Protein AF-A0A0C2GEE9-F1 (afdb_monomer_lite)

InterPro domains:
  IPR002433 Ornithine decarboxylase [PTHR11482] (1-112)
  IPR009006 Alanine racemase/group IV decarboxylase, C-terminal [G3DSA:2.40.37.10] (1-141)
  IPR009006 Alanine racemase/group IV decarboxylase, C-terminal [SSF50621] (2-134)
  IPR022643 Orn/DAP/Arg decarboxylase 2, C-terminal [PF00278] (5-106)

pLDDT: mean 79.86, std 21.54, range [33.41, 98.38]

Structure (mmCIF, N/CA/C/O backbone):
data_AF-A0A0C2GEE9-F1
#
_entry.id   AF-A0A0C2GEE9-F1
#
loop_
_atom_site.group_PDB
_atom_site.id
_atom_site.type_symbol
_atom_site.label_atom_id
_atom_site.label_alt_id
_atom_site.label_comp_id
_atom_site.label_asym_id
_atom_site.label_entity_id
_atom_site.label_seq_id
_atom_site.pdbx_PDB_ins_code
_atom_site.Cartn_x
_atom_site.Cartn_y
_atom_site.Cartn_z
_atom_site.occupancy
_atom_site.B_iso_or_equiv
_atom_site.auth_seq_id
_atom_site.auth_comp_id
_atom_site.auth_asym_id
_atom_site.auth_atom_id
_atom_site.pdbx_PDB_model_num
ATOM 1 N N . TYR A 1 1 ? 13.217 11.714 -8.914 1.00 66.88 1 TYR A N 1
ATOM 2 C CA . TYR A 1 1 ? 12.474 12.029 -10.154 1.00 66.88 1 TYR A CA 1
ATOM 3 C C . TYR A 1 1 ? 12.380 10.823 -11.086 1.00 66.88 1 TYR A C 1
ATOM 5 O O . TYR A 1 1 ? 11.280 10.341 -11.282 1.00 66.88 1 TYR A O 1
ATOM 13 N N . PHE A 1 2 ? 13.486 10.288 -11.621 1.00 81.00 2 PHE A N 1
ATOM 14 C CA . PHE A 1 2 ? 13.427 9.264 -12.682 1.00 81.00 2 PHE A CA 1
ATOM 15 C C . PHE A 1 2 ? 12.853 7.895 -12.284 1.00 81.00 2 PHE A C 1
ATOM 17 O O . PHE A 1 2 ? 12.183 7.276 -13.101 1.00 81.00 2 PHE A O 1
ATOM 24 N N . ALA A 1 3 ? 13.124 7.417 -11.067 1.00 84.81 3 ALA A N 1
ATOM 25 C CA . ALA A 1 3 ? 12.779 6.048 -10.681 1.00 84.81 3 ALA A CA 1
ATOM 26 C C . ALA A 1 3 ? 11.420 5.912 -9.981 1.00 84.81 3 ALA A C 1
ATOM 28 O O . ALA A 1 3 ? 10.818 4.853 -10.078 1.00 84.81 3 ALA A O 1
ATOM 29 N N . ALA A 1 4 ? 10.917 6.965 -9.322 1.00 87.88 4 ALA A N 1
ATOM 30 C CA . ALA A 1 4 ? 9.734 6.881 -8.456 1.00 87.88 4 ALA A CA 1
ATOM 31 C C . ALA A 1 4 ? 8.531 6.244 -9.176 1.00 87.88 4 ALA A C 1
ATOM 33 O O . ALA A 1 4 ? 8.095 5.165 -8.794 1.00 87.88 4 ALA A O 1
ATOM 34 N N . ALA A 1 5 ? 8.094 6.837 -10.289 1.00 91.75 5 ALA A N 1
ATOM 35 C CA . ALA A 1 5 ? 6.941 6.368 -11.062 1.00 91.75 5 ALA A CA 1
ATOM 36 C C . ALA A 1 5 ? 7.179 5.070 -11.859 1.00 91.75 5 ALA A C 1
ATOM 38 O O . ALA A 1 5 ? 6.251 4.555 -12.482 1.00 91.75 5 ALA A O 1
ATOM 39 N N . ALA A 1 6 ? 8.415 4.560 -11.912 1.00 92.25 6 ALA A N 1
ATOM 40 C CA . ALA A 1 6 ? 8.736 3.355 -12.676 1.00 92.25 6 ALA A CA 1
ATOM 41 C C . ALA A 1 6 ? 8.347 2.066 -11.939 1.00 92.25 6 ALA A C 1
ATOM 43 O O . ALA A 1 6 ? 8.220 1.025 -12.581 1.00 92.25 6 ALA A O 1
ATOM 44 N N . PHE A 1 7 ? 8.145 2.140 -10.620 1.00 93.25 7 PHE A N 1
ATOM 45 C CA . PHE A 1 7 ? 7.829 0.991 -9.783 1.00 93.25 7 PHE A CA 1
ATOM 46 C C . PHE A 1 7 ? 6.488 1.172 -9.079 1.00 93.25 7 PHE A C 1
ATOM 48 O O . PHE A 1 7 ? 6.131 2.258 -8.617 1.00 93.25 7 PHE A O 1
ATOM 55 N N . VAL A 1 8 ? 5.765 0.062 -8.991 1.00 95.12 8 VAL A N 1
ATOM 56 C CA . VAL A 1 8 ? 4.572 -0.100 -8.167 1.00 95.12 8 VAL A CA 1
ATOM 57 C C . VAL A 1 8 ? 4.882 -1.236 -7.205 1.00 95.12 8 VAL A C 1
ATOM 59 O O . VAL A 1 8 ? 5.271 -2.315 -7.650 1.00 95.12 8 VAL A O 1
ATOM 62 N N . LEU A 1 9 ? 4.741 -0.984 -5.908 1.00 95.94 9 LEU A N 1
ATOM 63 C CA . LEU A 1 9 ? 4.862 -2.015 -4.884 1.00 95.94 9 LEU A CA 1
ATOM 64 C C . LEU A 1 9 ? 3.484 -2.643 -4.660 1.00 95.94 9 LEU A C 1
ATOM 66 O O . LEU A 1 9 ? 2.471 -1.943 -4.635 1.00 95.94 9 LEU A O 1
ATOM 70 N N . CYS A 1 10 ? 3.449 -3.961 -4.492 1.00 96.94 10 CYS A N 1
ATOM 71 C CA . CYS A 1 10 ? 2.238 -4.707 -4.177 1.00 96.94 10 CYS A CA 1
ATOM 72 C C . CYS A 1 10 ? 2.409 -5.354 -2.805 1.00 96.94 10 CYS A C 1
ATOM 74 O O . CYS A 1 10 ? 3.306 -6.179 -2.641 1.00 96.94 10 CYS A O 1
ATOM 76 N N . THR A 1 11 ? 1.539 -5.030 -1.852 1.00 97.38 11 THR A N 1
ATOM 77 C CA . THR A 1 11 ? 1.516 -5.696 -0.543 1.00 97.38 11 THR A CA 1
ATOM 78 C C . THR A 1 11 ? 0.216 -6.457 -0.347 1.00 97.38 11 THR A C 1
ATOM 80 O O . THR A 1 11 ? -0.811 -6.144 -0.954 1.00 97.38 11 THR A O 1
ATOM 83 N N . ASN A 1 12 ? 0.265 -7.491 0.484 1.00 98.00 12 ASN A N 1
ATOM 84 C CA . ASN A 1 12 ? -0.897 -8.281 0.854 1.00 98.00 12 ASN A CA 1
ATOM 85 C C . ASN A 1 12 ? -1.410 -7.848 2.228 1.00 98.00 12 ASN A C 1
ATOM 87 O O . ASN A 1 12 ? -0.615 -7.587 3.131 1.00 98.00 12 ASN A O 1
ATOM 91 N N . VAL A 1 13 ? -2.730 -7.801 2.394 1.00 98.38 13 VAL A N 1
ATOM 92 C CA . VAL A 1 13 ? -3.363 -7.630 3.704 1.00 98.38 13 VAL A CA 1
ATOM 93 C C . VAL A 1 13 ? -3.271 -8.954 4.460 1.00 98.38 13 VAL A C 1
ATOM 95 O O . VAL A 1 13 ? -3.956 -9.911 4.113 1.00 98.38 13 VAL A O 1
ATOM 98 N N . ILE A 1 14 ? -2.458 -9.010 5.511 1.00 98.25 14 ILE A N 1
ATOM 99 C CA 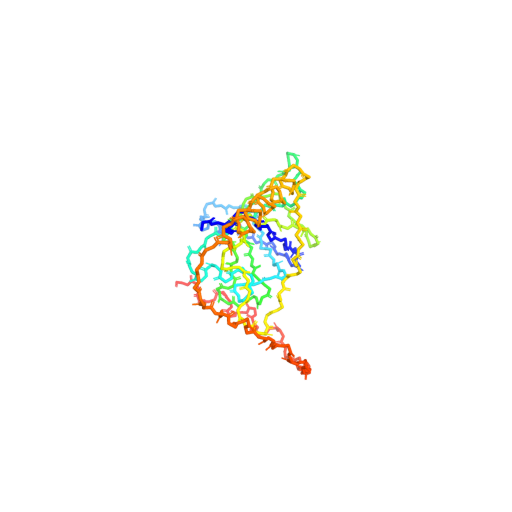. ILE A 1 14 ? -2.242 -10.222 6.324 1.00 98.25 14 ILE A CA 1
ATOM 100 C C . ILE A 1 14 ? -3.020 -10.211 7.641 1.00 98.25 14 ILE A C 1
ATOM 102 O O . ILE A 1 14 ? -3.241 -11.259 8.242 1.00 98.25 14 ILE A O 1
ATOM 106 N N . GLY A 1 15 ? -3.484 -9.037 8.064 1.00 98.00 15 GLY A N 1
ATOM 107 C CA . GLY A 1 15 ? -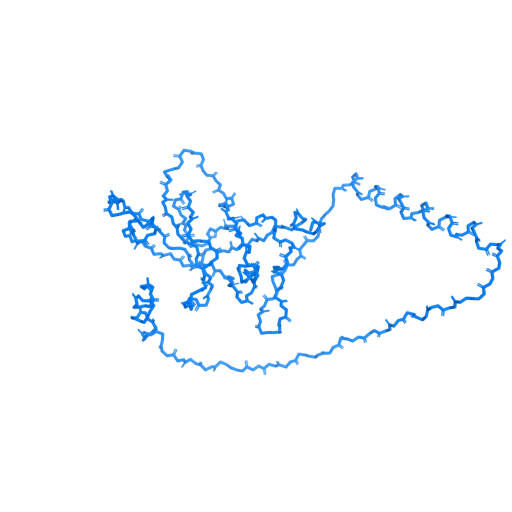4.259 -8.856 9.285 1.00 98.00 15 GLY A CA 1
ATOM 108 C C . GLY A 1 15 ? -5.315 -7.774 9.115 1.00 98.00 15 GLY A C 1
ATOM 109 O O . GLY A 1 15 ? -5.180 -6.865 8.293 1.00 98.00 15 GLY A O 1
ATOM 110 N N . LYS A 1 16 ? -6.396 -7.885 9.885 1.00 97.88 16 LYS A N 1
ATOM 111 C CA . LYS A 1 16 ? -7.505 -6.932 9.864 1.00 97.88 16 LYS A CA 1
ATOM 112 C C . LYS A 1 16 ? -8.170 -6.847 11.226 1.00 97.88 16 LYS A C 1
ATOM 114 O O . LYS A 1 16 ? -8.531 -7.872 11.798 1.00 97.88 16 LYS A O 1
ATOM 119 N N . GLN A 1 17 ? -8.451 -5.628 11.666 1.00 97.62 17 GLN A N 1
ATOM 120 C CA . GLN A 1 17 ? -9.216 -5.369 12.878 1.00 97.62 17 GLN A CA 1
ATOM 121 C C . GLN A 1 17 ? -10.217 -4.234 12.661 1.00 97.62 17 GLN A C 1
ATOM 123 O O . GLN A 1 17 ? -9.926 -3.256 11.978 1.00 97.62 17 GLN A O 1
ATOM 128 N N . ALA A 1 18 ? -11.415 -4.378 13.226 1.00 97.44 18 ALA A N 1
ATOM 129 C CA . ALA A 1 18 ? -12.424 -3.325 13.249 1.00 97.44 18 ALA A CA 1
ATOM 130 C C . ALA A 1 18 ? -12.311 -2.514 14.544 1.00 97.44 18 ALA A C 1
ATOM 132 O O . ALA A 1 18 ? -12.023 -3.075 15.602 1.00 97.44 18 ALA A O 1
ATOM 133 N N . LEU A 1 19 ? -12.571 -1.214 14.458 1.00 95.94 19 LEU A N 1
ATOM 134 C CA . LEU A 1 19 ? -12.609 -0.307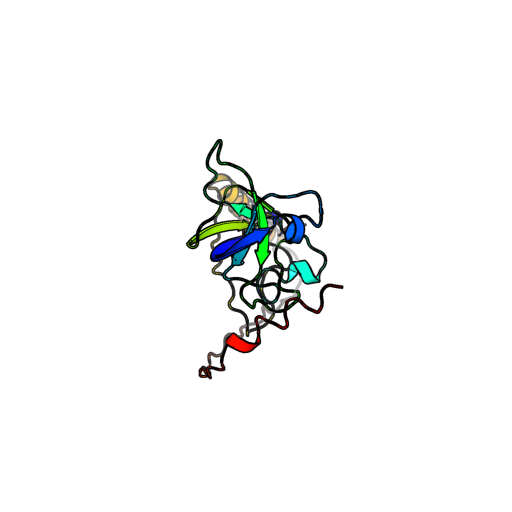 15.601 1.00 95.94 19 LEU A CA 1
ATOM 135 C C . LEU A 1 19 ? -13.533 0.883 15.317 1.00 95.94 19 LEU A C 1
ATOM 137 O O . LEU A 1 19 ? -14.050 1.030 14.208 1.00 95.94 19 LEU A O 1
ATOM 141 N N . GLU A 1 20 ? -13.734 1.748 16.305 1.00 96.25 20 GLU A N 1
ATOM 142 C CA . GLU A 1 20 ? -14.495 2.983 16.106 1.00 96.25 20 GLU A CA 1
ATOM 143 C C . GLU A 1 20 ? -13.731 3.948 15.192 1.00 96.25 20 GLU A C 1
ATOM 145 O O . GLU A 1 20 ? -12.543 4.210 15.398 1.00 96.25 20 GLU A O 1
ATOM 150 N N . ALA A 1 21 ? -14.409 4.486 14.178 1.00 95.62 21 ALA A N 1
ATOM 151 C CA . ALA A 1 21 ? -13.786 5.310 13.146 1.00 95.62 21 ALA A CA 1
ATOM 152 C C . ALA A 1 21 ? -13.079 6.547 13.721 1.00 95.62 21 ALA A C 1
ATOM 154 O O . ALA A 1 21 ? -11.992 6.881 13.244 1.00 95.62 21 ALA A O 1
ATOM 155 N N . ARG A 1 22 ? -13.607 7.134 14.809 1.00 95.62 22 ARG A N 1
ATOM 156 C CA . ARG A 1 22 ? -12.999 8.271 15.524 1.00 95.62 22 ARG A CA 1
ATOM 157 C C . ARG A 1 22 ? -11.520 8.097 15.878 1.00 95.62 22 ARG A C 1
ATOM 159 O O . ARG A 1 22 ? -10.778 9.074 15.868 1.00 95.62 22 ARG A O 1
ATOM 166 N N . TYR A 1 23 ? -11.057 6.874 16.163 1.00 93.94 23 TYR A N 1
ATOM 167 C CA . TYR A 1 23 ? -9.647 6.640 16.508 1.00 93.94 23 TYR A CA 1
ATOM 168 C C . TYR A 1 23 ? -8.720 6.710 15.285 1.00 93.94 23 TYR A C 1
ATOM 170 O O . TYR A 1 23 ? -7.538 7.010 15.432 1.00 93.94 23 TYR A O 1
ATOM 178 N N . ILE A 1 24 ? -9.244 6.454 14.081 1.00 95.25 24 ILE A N 1
ATOM 179 C CA . ILE A 1 24 ? -8.512 6.599 12.814 1.00 95.25 24 ILE A CA 1
ATOM 180 C C . ILE A 1 24 ? -8.630 8.033 12.296 1.00 95.25 24 ILE A C 1
ATOM 182 O O . IL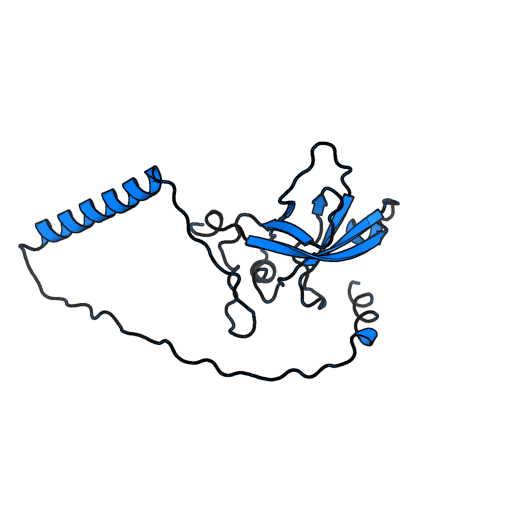E A 1 24 ? -7.625 8.652 11.948 1.00 95.25 24 ILE A O 1
ATOM 186 N N . THR A 1 25 ? -9.850 8.570 12.240 1.00 95.06 25 THR A N 1
ATOM 187 C CA . THR A 1 25 ? -10.123 9.895 11.663 1.00 95.06 25 THR A CA 1
ATOM 188 C C . THR A 1 25 ? -9.706 11.040 12.573 1.00 95.06 25 THR A C 1
ATOM 190 O O . THR A 1 25 ? -9.505 12.152 12.085 1.00 95.06 25 THR A O 1
ATOM 193 N N . LYS A 1 26 ? -9.515 10.764 13.871 1.00 94.06 26 LYS A N 1
ATOM 194 C CA . LYS A 1 26 ? -9.259 11.760 14.922 1.00 94.06 26 LYS A CA 1
ATOM 195 C C . LYS A 1 26 ? -10.385 12.796 15.012 1.00 94.06 26 LYS A C 1
ATOM 197 O O . LYS A 1 26 ? -10.137 13.959 15.323 1.00 94.06 26 LYS A O 1
ATOM 202 N N . ASP A 1 27 ? -11.607 12.358 14.722 1.00 94.62 27 ASP A N 1
ATOM 203 C CA . ASP A 1 27 ? -12.829 13.150 14.793 1.00 94.62 27 ASP A CA 1
ATOM 204 C C . ASP A 1 27 ? -13.814 12.477 15.758 1.00 94.62 27 ASP A C 1
ATOM 206 O O . ASP A 1 27 ? -14.360 11.413 15.466 1.00 94.62 27 ASP A O 1
ATOM 210 N N . ASP A 1 28 ? -14.047 13.099 16.918 1.00 94.00 28 ASP A N 1
ATOM 211 C CA . ASP A 1 28 ? -14.942 12.581 17.961 1.00 94.00 28 ASP A CA 1
ATOM 212 C C . ASP A 1 28 ? -16.405 12.450 17.502 1.00 94.00 28 ASP A C 1
ATOM 214 O O . ASP A 1 28 ? -17.189 11.751 18.154 1.00 94.00 28 ASP A O 1
ATOM 218 N N . PHE A 1 29 ? -16.775 13.111 16.398 1.00 93.44 29 PHE A N 1
ATOM 219 C CA . PHE A 1 29 ? -18.108 13.048 15.801 1.00 93.44 29 PHE A CA 1
ATOM 220 C C . PHE A 1 29 ? -18.286 11.882 14.818 1.00 93.44 29 PHE A C 1
ATOM 222 O O . PHE A 1 29 ? -19.403 11.671 14.344 1.00 93.44 29 PHE A O 1
ATOM 229 N N . ASP A 1 30 ? -17.229 11.121 14.519 1.00 92.44 30 ASP A N 1
ATOM 230 C CA . ASP A 1 30 ? -17.302 9.948 13.650 1.00 92.44 30 ASP A CA 1
ATOM 231 C C . ASP A 1 30 ? -17.684 8.692 14.452 1.00 92.44 30 ASP A C 1
ATOM 233 O O . ASP A 1 30 ? -16.849 8.018 15.062 1.00 92.44 30 ASP A O 1
ATOM 237 N N . ASP A 1 31 ? -18.981 8.384 14.463 1.00 92.56 31 ASP A N 1
ATOM 238 C CA . ASP A 1 31 ? -19.572 7.221 15.134 1.00 92.56 31 ASP A CA 1
ATOM 239 C C . ASP A 1 31 ? -19.556 5.941 14.275 1.00 92.56 31 ASP A C 1
ATOM 241 O O . ASP A 1 31 ? -20.145 4.920 14.646 1.00 92.56 31 ASP A O 1
ATOM 245 N N . GLY A 1 32 ? -18.865 5.977 13.131 1.00 93.75 32 GLY A N 1
ATOM 246 C CA . GLY A 1 32 ? -18.743 4.857 12.213 1.00 93.75 32 GLY A CA 1
ATOM 247 C C . GLY A 1 32 ? -17.794 3.747 12.678 1.00 93.75 32 GLY A C 1
ATOM 248 O O . GLY A 1 32 ? -17.146 3.800 13.724 1.00 93.75 32 GLY A O 1
ATOM 249 N N . VAL A 1 33 ? -17.672 2.721 11.831 1.00 96.19 33 VAL A N 1
ATOM 250 C CA . VAL A 1 33 ? -16.669 1.655 11.973 1.00 96.19 33 VAL A CA 1
ATOM 251 C C . VAL A 1 33 ? -15.530 1.911 10.994 1.00 96.19 33 VAL A C 1
ATOM 253 O O . VAL A 1 33 ? -15.759 2.033 9.786 1.00 96.19 33 VAL A O 1
ATOM 256 N N . GLY A 1 34 ? -14.309 1.958 11.521 1.00 97.06 34 GLY A N 1
ATOM 257 C CA . GLY A 1 34 ? -13.072 1.985 10.753 1.00 97.06 34 GLY A CA 1
ATOM 258 C C . GLY A 1 34 ? -12.334 0.647 10.807 1.00 97.06 34 GLY A C 1
ATOM 259 O O . GLY A 1 34 ? -12.641 -0.225 11.626 1.00 97.06 34 GLY A O 1
ATOM 260 N N . PHE A 1 35 ? -11.350 0.482 9.925 1.00 98.12 35 PHE A N 1
ATOM 261 C CA . PHE A 1 35 ? -10.563 -0.748 9.831 1.00 98.12 35 PHE A CA 1
ATOM 262 C C . PHE A 1 35 ? -9.058 -0.487 9.880 1.00 98.12 35 PHE A C 1
ATOM 264 O O . PHE A 1 35 ? -8.528 0.336 9.141 1.00 98.12 35 PHE A O 1
ATOM 271 N N . VAL A 1 36 ? -8.358 -1.240 10.718 1.00 97.88 36 VAL A N 1
ATOM 272 C CA . VAL A 1 36 ? -6.900 -1.367 10.674 1.00 97.88 36 VAL A CA 1
ATOM 273 C C . VAL A 1 36 ? -6.558 -2.558 9.791 1.00 97.88 36 VAL A C 1
ATOM 275 O O . VAL A 1 36 ? -7.093 -3.650 9.999 1.00 97.88 36 VAL A O 1
ATOM 278 N N . TYR A 1 37 ? -5.661 -2.354 8.833 1.00 98.31 37 TYR A N 1
ATOM 279 C CA . TYR A 1 37 ? -5.125 -3.401 7.971 1.00 98.31 37 TYR A CA 1
ATOM 280 C C . TYR A 1 37 ? -3.628 -3.552 8.221 1.00 98.31 37 TYR A C 1
ATOM 282 O O . TYR A 1 37 ? -2.899 -2.568 8.170 1.00 98.31 37 TYR A O 1
ATOM 290 N N . GLN A 1 38 ? -3.171 -4.774 8.472 1.00 98.19 38 GLN A N 1
ATOM 291 C CA . GLN A 1 38 ? -1.749 -5.099 8.559 1.00 98.19 38 GLN A CA 1
ATOM 292 C C . GLN A 1 38 ? -1.275 -5.618 7.205 1.00 98.19 38 GLN A C 1
ATOM 294 O O . GLN A 1 38 ? -1.951 -6.453 6.596 1.00 98.19 38 GLN A O 1
ATOM 299 N N . THR A 1 39 ? -0.116 -5.150 6.752 1.00 97.44 39 THR A N 1
ATOM 300 C CA . THR A 1 39 ? 0.518 -5.610 5.512 1.00 97.44 39 THR A CA 1
ATOM 301 C C . THR A 1 39 ? 1.714 -6.514 5.780 1.00 97.44 39 THR A C 1
ATOM 303 O O . THR A 1 39 ? 2.211 -6.586 6.898 1.00 97.44 39 THR A O 1
ATOM 306 N N . ASN A 1 40 ? 2.168 -7.226 4.752 1.00 95.75 40 ASN A N 1
ATOM 307 C CA . ASN A 1 40 ? 3.356 -8.081 4.796 1.00 95.75 40 ASN A CA 1
ATOM 308 C C . ASN A 1 40 ? 4.686 -7.336 4.567 1.00 95.75 40 ASN A C 1
ATOM 310 O O . ASN A 1 40 ? 5.682 -7.976 4.248 1.00 95.75 40 ASN A O 1
ATOM 314 N N . ASP A 1 41 ? 4.697 -6.011 4.695 1.00 95.12 41 ASP A N 1
ATOM 315 C CA . ASP A 1 41 ? 5.880 -5.160 4.535 1.00 95.12 41 ASP A CA 1
ATOM 316 C C . ASP A 1 41 ? 5.861 -4.065 5.612 1.00 95.12 41 ASP A C 1
ATOM 318 O O . ASP A 1 41 ? 4.832 -3.872 6.254 1.00 95.12 41 ASP A O 1
ATOM 322 N N . SER A 1 42 ? 6.964 -3.366 5.863 1.00 93.25 42 SER A N 1
ATOM 323 C CA . SER A 1 42 ? 7.089 -2.426 6.991 1.00 93.25 42 SER A CA 1
ATOM 324 C C . SER A 1 42 ? 7.854 -1.153 6.633 1.00 93.25 42 SER A C 1
ATOM 326 O O . SER A 1 42 ? 8.475 -1.052 5.573 1.00 93.25 42 SER A O 1
ATOM 328 N N . VAL A 1 43 ? 7.838 -0.164 7.535 1.00 92.56 43 VAL A N 1
ATOM 329 C CA . VAL A 1 43 ? 8.682 1.047 7.440 1.00 92.56 43 VAL A CA 1
ATOM 330 C C . VAL A 1 43 ? 10.175 0.751 7.547 1.00 92.56 43 VAL A C 1
ATOM 332 O O . VAL A 1 43 ? 10.987 1.591 7.175 1.00 92.56 43 VAL A O 1
ATOM 335 N N . TYR A 1 44 ? 10.538 -0.433 8.030 1.00 88.62 44 TYR A N 1
ATOM 336 C CA . TYR A 1 44 ? 11.915 -0.920 8.028 1.00 88.62 44 TYR A CA 1
ATOM 337 C C . TYR A 1 44 ? 12.256 -1.666 6.726 1.00 88.62 44 TYR A C 1
ATOM 339 O O . TYR A 1 44 ? 13.416 -1.726 6.335 1.00 88.62 44 TYR A O 1
ATOM 347 N N . GLY A 1 45 ? 11.236 -2.155 6.014 1.00 91.69 45 GLY A N 1
ATOM 348 C CA . GLY A 1 45 ? 11.327 -2.688 4.661 1.00 91.69 45 GLY A CA 1
ATOM 349 C C . GLY A 1 45 ? 11.052 -1.626 3.592 1.00 91.69 45 GLY A C 1
ATOM 350 O O . GLY A 1 45 ? 11.681 -0.562 3.543 1.00 91.69 45 GLY A O 1
ATOM 351 N N . SER A 1 46 ? 10.100 -1.906 2.698 1.00 93.31 46 SER A N 1
ATOM 352 C CA . SER A 1 46 ? 9.867 -1.044 1.538 1.00 93.31 46 SER A CA 1
ATOM 353 C C . SER A 1 46 ? 9.184 0.286 1.836 1.00 93.31 46 SER A C 1
ATOM 355 O O . SER A 1 46 ? 9.231 1.194 1.000 1.00 93.31 46 SER A O 1
ATOM 357 N N . PHE A 1 47 ? 8.607 0.463 3.025 1.00 93.94 47 PHE A N 1
ATOM 358 C CA . PHE A 1 47 ? 8.057 1.750 3.454 1.00 93.94 47 PHE A CA 1
ATOM 359 C C . PHE A 1 47 ? 9.093 2.655 4.139 1.00 93.94 47 PHE A C 1
ATOM 361 O O . PHE A 1 47 ? 8.715 3.675 4.712 1.00 93.94 47 PHE A O 1
ATOM 368 N N . GLY A 1 48 ? 10.398 2.367 4.033 1.00 90.88 48 GLY A N 1
ATOM 369 C CA . GLY A 1 48 ? 11.469 3.244 4.539 1.00 90.88 48 GLY A CA 1
ATOM 370 C C . GLY A 1 48 ? 11.405 4.686 4.025 1.00 90.88 48 GLY A C 1
ATOM 371 O O . GLY A 1 48 ? 11.860 5.618 4.692 1.00 90.88 48 GLY A O 1
ATOM 372 N N . CYS A 1 49 ? 10.750 4.915 2.884 1.00 91.00 49 CYS A N 1
ATOM 373 C CA . CYS A 1 49 ? 10.469 6.254 2.377 1.00 91.00 49 CYS A CA 1
ATOM 374 C C . CYS A 1 49 ? 9.636 7.109 3.356 1.00 91.00 49 CYS A C 1
ATOM 376 O O . CYS A 1 49 ? 9.796 8.331 3.362 1.00 91.00 49 CYS A O 1
ATOM 378 N N . VAL A 1 50 ? 8.809 6.500 4.215 1.00 92.44 50 VAL A N 1
ATOM 379 C CA . VAL A 1 50 ? 8.025 7.186 5.258 1.00 92.44 50 VAL A CA 1
ATOM 380 C C . VAL A 1 50 ? 8.942 7.907 6.249 1.00 92.44 50 VAL A C 1
ATOM 382 O O . VAL A 1 50 ? 8.700 9.066 6.584 1.00 92.44 50 VAL A O 1
ATOM 385 N N . LEU A 1 51 ? 10.060 7.282 6.634 1.00 89.19 51 LEU A N 1
ATOM 386 C CA . LEU A 1 51 ? 11.075 7.881 7.515 1.00 89.19 51 LEU A CA 1
ATOM 387 C C . LEU A 1 51 ? 11.773 9.090 6.870 1.00 89.19 51 LEU A C 1
ATOM 389 O O . LEU A 1 51 ? 12.310 9.952 7.562 1.00 89.19 51 LEU A O 1
ATOM 393 N N . MET A 1 52 ? 11.733 9.176 5.539 1.00 87.44 52 MET A N 1
ATOM 394 C CA . MET A 1 52 ? 12.263 10.285 4.742 1.00 87.44 52 MET A CA 1
ATOM 395 C C . MET A 1 52 ? 11.192 11.342 4.422 1.00 87.44 52 MET A C 1
ATOM 397 O O . MET A 1 52 ? 11.362 12.133 3.492 1.00 87.44 52 MET A O 1
ATOM 401 N N . ASN A 1 53 ? 10.089 11.366 5.179 1.00 88.62 53 ASN A N 1
ATOM 402 C CA . ASN A 1 53 ? 8.928 12.240 4.984 1.00 88.62 53 ASN A CA 1
ATOM 403 C C . ASN A 1 53 ? 8.190 12.037 3.645 1.00 88.62 53 ASN A C 1
ATOM 405 O O . ASN A 1 53 ? 7.497 12.948 3.182 1.00 88.62 53 ASN A O 1
ATOM 409 N N . SER A 1 54 ? 8.314 10.863 3.017 1.00 90.69 54 SER A N 1
ATOM 410 C CA . SER A 1 54 ? 7.407 10.463 1.938 1.00 90.69 54 SER A CA 1
ATOM 411 C C . SER A 1 54 ? 6.062 10.024 2.518 1.00 90.69 54 SER A C 1
ATOM 413 O O . SER A 1 54 ? 5.993 9.512 3.632 1.00 90.69 54 SER A O 1
ATOM 415 N N . GLN A 1 55 ? 4.989 10.205 1.755 1.00 92.56 55 GLN A N 1
ATOM 416 C CA . GLN A 1 55 ? 3.645 9.757 2.122 1.00 92.56 55 GLN A CA 1
ATOM 417 C C . GLN A 1 55 ? 3.146 8.813 1.028 1.00 92.56 55 GLN A C 1
ATOM 419 O O . GLN A 1 55 ? 2.557 9.277 0.051 1.00 92.56 55 GLN A O 1
ATOM 424 N N . PRO A 1 56 ? 3.462 7.509 1.118 1.00 94.06 56 PRO A N 1
ATOM 425 C CA . PRO A 1 56 ? 2.988 6.550 0.140 1.00 94.06 56 PRO A CA 1
ATOM 426 C C . PRO A 1 56 ? 1.474 6.364 0.303 1.00 94.06 56 PRO A C 1
ATOM 428 O O . PRO A 1 56 ? 0.947 6.288 1.413 1.00 94.06 56 PRO A O 1
ATOM 431 N N . GLU A 1 57 ? 0.772 6.289 -0.822 1.00 95.94 57 GLU A N 1
ATOM 432 C CA . GLU A 1 57 ? -0.671 6.063 -0.857 1.00 95.94 57 GLU A CA 1
ATOM 433 C C . GLU A 1 57 ? -0.961 4.751 -1.575 1.00 95.94 57 GLU A C 1
ATOM 435 O O . GLU A 1 57 ? -0.459 4.511 -2.682 1.00 95.94 57 GLU A O 1
ATOM 440 N N . CYS A 1 58 ? -1.793 3.916 -0.959 1.00 96.56 58 CYS A N 1
ATOM 441 C CA . CYS A 1 58 ? -2.246 2.680 -1.568 1.00 96.56 58 CYS A CA 1
ATOM 442 C C . CYS A 1 58 ? -3.681 2.750 -2.078 1.00 96.56 58 CYS A C 1
ATOM 444 O O . CYS A 1 58 ? -4.518 3.524 -1.609 1.00 96.56 58 CYS A O 1
ATOM 446 N N . ILE A 1 59 ? -3.957 1.889 -3.053 1.00 96.06 59 ILE A N 1
ATOM 447 C CA . ILE A 1 59 ? -5.304 1.569 -3.518 1.00 96.06 59 ILE A CA 1
ATOM 448 C C . ILE A 1 59 ? -5.492 0.048 -3.523 1.00 96.06 59 ILE A C 1
ATOM 450 O O . ILE A 1 59 ? -4.526 -0.676 -3.774 1.00 96.06 59 ILE A O 1
ATOM 454 N N . PRO A 1 60 ? -6.707 -0.467 -3.289 1.00 96.50 60 PRO A N 1
ATOM 455 C CA . PRO A 1 60 ? -6.986 -1.883 -3.498 1.00 96.50 60 PRO A CA 1
ATOM 456 C C . PRO A 1 60 ? -6.748 -2.269 -4.963 1.00 96.50 60 PRO A C 1
ATOM 458 O O . PRO A 1 60 ? -7.094 -1.506 -5.864 1.00 96.50 60 PRO A O 1
ATOM 461 N N . LEU A 1 61 ? -6.166 -3.448 -5.200 1.00 95.12 61 LEU A N 1
ATOM 462 C CA . LEU A 1 61 ? -5.963 -3.979 -6.553 1.00 95.12 61 LEU A CA 1
ATOM 463 C C . LEU A 1 61 ? -7.304 -4.191 -7.265 1.00 95.12 61 LEU A C 1
ATOM 465 O O . LEU A 1 61 ? -7.506 -3.707 -8.377 1.00 95.12 61 LEU A O 1
ATOM 469 N N . ASP A 1 62 ? -8.216 -4.889 -6.590 1.00 89.44 62 ASP A N 1
ATOM 470 C CA . ASP A 1 62 ? -9.574 -5.113 -7.068 1.00 89.44 62 ASP A CA 1
ATOM 471 C C . ASP A 1 62 ? -10.494 -4.059 -6.461 1.00 89.44 62 ASP A C 1
ATOM 473 O O . ASP A 1 62 ? -10.935 -4.182 -5.309 1.00 89.44 62 ASP A O 1
ATOM 477 N N . ASP A 1 63 ? -10.772 -3.014 -7.235 1.00 79.69 63 ASP A N 1
ATOM 478 C CA . ASP A 1 63 ? -11.770 -2.019 -6.870 1.00 79.69 63 ASP A CA 1
ATOM 479 C C . ASP A 1 63 ? -13.156 -2.460 -7.355 1.00 79.69 63 ASP A C 1
ATOM 481 O O . ASP A 1 63 ? -13.351 -2.840 -8.513 1.00 79.69 63 ASP A O 1
ATOM 485 N N . VAL A 1 64 ? -14.126 -2.442 -6.445 1.00 83.88 64 VAL A N 1
ATOM 486 C CA . VAL A 1 64 ? -15.499 -2.868 -6.725 1.00 83.88 64 VAL A CA 1
ATOM 487 C C . VAL A 1 64 ? -16.349 -1.615 -6.815 1.00 83.88 64 VAL A C 1
ATOM 489 O O . VAL A 1 64 ? -16.552 -0.925 -5.813 1.00 83.88 64 VAL A O 1
ATOM 492 N N . ALA A 1 65 ? -16.849 -1.332 -8.019 1.00 79.69 65 ALA A N 1
ATOM 493 C CA . ALA A 1 65 ? -17.745 -0.208 -8.250 1.00 79.69 65 ALA A CA 1
ATOM 494 C C . ALA A 1 65 ? -18.924 -0.251 -7.260 1.00 79.69 65 ALA A C 1
ATOM 496 O O . ALA A 1 65 ? -19.508 -1.309 -7.024 1.00 79.69 65 ALA A O 1
ATOM 497 N N . ASP A 1 66 ? -19.233 0.905 -6.670 1.00 86.25 66 ASP A N 1
ATOM 498 C CA . ASP A 1 66 ? -20.311 1.116 -5.694 1.00 86.25 66 ASP A CA 1
ATOM 499 C C . ASP A 1 66 ? -20.155 0.405 -4.335 1.00 86.25 66 ASP A C 1
ATOM 501 O O . ASP A 1 66 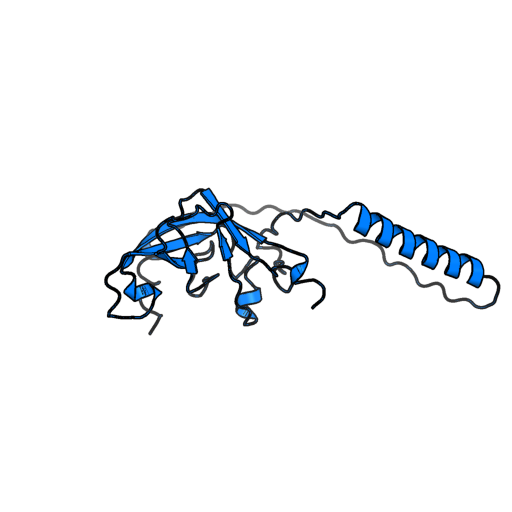? -21.078 0.430 -3.514 1.00 86.25 66 ASP A O 1
ATOM 505 N N . ALA A 1 67 ? -18.994 -0.189 -4.034 1.00 90.44 67 ALA A N 1
ATOM 506 C CA . ALA A 1 67 ? -18.746 -0.740 -2.706 1.00 90.44 67 ALA A CA 1
ATOM 507 C C . ALA A 1 67 ? -18.734 0.370 -1.630 1.00 90.44 67 ALA A C 1
ATOM 509 O O . ALA A 1 67 ? -18.094 1.414 -1.831 1.00 90.44 67 ALA A O 1
ATOM 510 N N . PRO A 1 68 ? -19.386 0.150 -0.466 1.00 92.19 68 PRO A N 1
ATOM 511 C CA . PRO A 1 68 ? -19.343 1.086 0.649 1.00 92.19 68 PRO A CA 1
ATOM 512 C C . PRO A 1 68 ? -17.906 1.412 1.045 1.00 92.19 68 PRO A C 1
ATOM 514 O O . PRO A 1 68 ? -17.073 0.524 1.222 1.00 92.19 68 PRO A O 1
ATOM 517 N N . GLN A 1 69 ? -17.626 2.705 1.166 1.00 93.56 69 GLN A N 1
ATOM 518 C CA . GLN A 1 69 ? -16.307 3.210 1.519 1.00 93.56 69 GLN A CA 1
ATOM 519 C C . GLN A 1 69 ? -16.206 3.366 3.034 1.00 93.56 69 GLN A C 1
ATOM 521 O O . GLN A 1 69 ? -17.108 3.916 3.664 1.00 93.56 69 GLN A O 1
ATOM 526 N N . HIS A 1 70 ? -15.083 2.934 3.592 1.00 94.88 70 HIS A N 1
ATOM 527 C CA . HIS A 1 70 ? -14.779 2.997 5.013 1.00 94.88 70 HIS A CA 1
ATOM 528 C C . HIS A 1 70 ? -13.461 3.726 5.241 1.00 94.88 70 HIS A C 1
ATOM 530 O O . HIS A 1 70 ? -12.575 3.712 4.382 1.00 94.88 70 HIS A O 1
ATOM 536 N N . PHE A 1 71 ? -13.329 4.334 6.416 1.00 97.19 71 PHE A N 1
ATOM 537 C CA . PHE A 1 71 ? -12.038 4.806 6.889 1.00 97.19 71 PHE A CA 1
ATOM 538 C C . PHE A 1 71 ? -11.185 3.628 7.338 1.00 97.19 71 PHE A C 1
ATOM 540 O O . PHE A 1 71 ? -11.673 2.669 7.942 1.00 97.19 71 PHE A O 1
ATOM 547 N N . GLY A 1 72 ? -9.895 3.717 7.060 1.00 97.19 72 GLY A N 1
ATOM 548 C CA . GLY A 1 72 ? -8.937 2.760 7.562 1.00 97.19 72 GLY A CA 1
ATOM 549 C C . GLY A 1 72 ? -7.557 3.347 7.762 1.00 97.19 72 GLY A C 1
ATOM 550 O O . GLY A 1 72 ? -7.282 4.483 7.381 1.00 97.19 72 GLY A O 1
ATOM 551 N N . THR A 1 73 ? -6.694 2.534 8.349 1.00 97.75 73 THR A N 1
ATOM 552 C CA . THR A 1 73 ? -5.264 2.792 8.490 1.00 97.75 73 THR A CA 1
ATOM 553 C C . THR A 1 73 ? -4.506 1.532 8.091 1.00 97.75 73 THR A C 1
ATOM 555 O O . THR A 1 73 ? -4.997 0.417 8.297 1.00 97.75 73 THR A O 1
ATOM 558 N N . VAL A 1 74 ? -3.346 1.703 7.465 1.00 98.12 74 VAL A N 1
ATOM 559 C CA . VAL A 1 74 ? -2.523 0.608 6.951 1.00 98.12 74 VAL A CA 1
ATOM 560 C C . VAL A 1 74 ? -1.223 0.573 7.736 1.00 98.12 74 VAL A C 1
ATOM 562 O O . VAL A 1 74 ? -0.411 1.498 7.666 1.00 98.12 74 VAL A O 1
ATOM 565 N N . LEU A 1 75 ? -1.052 -0.498 8.499 1.00 97.44 75 LEU A N 1
ATOM 566 C CA . LEU A 1 75 ? 0.118 -0.769 9.318 1.00 97.44 75 LEU A CA 1
ATOM 567 C C . LEU A 1 75 ? 1.101 -1.664 8.569 1.00 97.44 75 LEU A C 1
ATOM 569 O O . LEU A 1 75 ? 0.721 -2.447 7.685 1.00 97.44 75 LEU A O 1
ATOM 573 N N . GLY A 1 76 ? 2.364 -1.556 8.955 1.00 95.94 76 GLY A N 1
ATOM 574 C CA . GLY A 1 76 ? 3.382 -2.486 8.509 1.00 95.94 76 GLY A CA 1
ATOM 575 C C . GLY A 1 76 ? 3.361 -3.813 9.271 1.00 95.94 76 GLY A C 1
ATOM 576 O O . GLY A 1 76 ? 2.580 -4.022 10.204 1.00 95.94 76 GLY A O 1
ATOM 577 N N . ALA A 1 77 ? 4.218 -4.733 8.841 1.00 94.38 77 ALA A N 1
ATOM 578 C CA . ALA A 1 77 ? 4.279 -6.099 9.342 1.00 94.38 77 ALA A CA 1
ATOM 579 C C . ALA A 1 77 ? 4.782 -6.206 10.789 1.00 94.38 77 ALA A C 1
ATOM 581 O O . ALA A 1 77 ? 4.355 -7.116 11.496 1.00 94.38 77 ALA A O 1
ATOM 582 N N . SER A 1 78 ? 5.660 -5.296 11.234 1.00 88.81 78 SER A N 1
ATOM 583 C CA . SER A 1 78 ? 6.339 -5.397 12.538 1.00 88.81 78 SER A CA 1
ATOM 584 C C . SER A 1 78 ? 5.438 -5.033 13.718 1.00 88.81 78 SER A C 1
ATOM 586 O O . SER A 1 78 ? 5.749 -5.378 14.859 1.00 88.81 78 SER A O 1
ATOM 588 N N . LEU A 1 79 ? 4.346 -4.304 13.443 1.00 87.69 79 LEU A N 1
ATOM 589 C CA . LEU A 1 79 ? 3.399 -3.770 14.429 1.00 87.69 79 LEU A CA 1
ATOM 590 C C . LEU A 1 79 ? 4.056 -2.940 15.549 1.00 87.69 79 LEU A C 1
ATOM 592 O O . LEU A 1 79 ? 3.438 -2.689 16.585 1.00 87.69 79 LEU A O 1
ATOM 596 N N . GLN A 1 80 ? 5.296 -2.488 15.348 1.00 89.69 80 GLN A N 1
ATOM 597 C CA . GLN A 1 80 ? 5.978 -1.617 16.294 1.00 89.69 80 GLN A CA 1
ATOM 598 C C . GLN A 1 80 ? 5.389 -0.202 16.247 1.00 89.69 80 GLN A C 1
ATOM 600 O O . GLN A 1 80 ? 4.904 0.241 15.199 1.00 89.69 80 GLN A O 1
ATOM 605 N N . PRO A 1 81 ? 5.444 0.558 17.356 1.00 88.62 81 PRO A N 1
ATOM 606 C CA . PRO A 1 81 ? 5.056 1.962 17.343 1.00 88.62 81 PRO A CA 1
ATOM 607 C C . PRO A 1 81 ? 5.810 2.737 16.252 1.00 88.62 81 PRO A C 1
ATOM 609 O O . PRO A 1 81 ? 7.037 2.778 16.244 1.00 88.62 81 PRO A O 1
ATOM 612 N N . GLY A 1 82 ? 5.065 3.361 15.338 1.00 88.12 82 GLY A N 1
ATOM 613 C CA . GLY A 1 82 ? 5.626 4.083 14.190 1.00 88.12 82 GLY A CA 1
ATOM 614 C C . GLY A 1 82 ? 5.666 3.288 12.881 1.00 88.12 82 GLY A C 1
ATOM 615 O O . GLY A 1 82 ? 5.887 3.897 11.837 1.00 88.12 82 GLY A O 1
ATOM 616 N N . ASP A 1 83 ? 5.370 1.983 12.895 1.00 94.69 83 ASP A N 1
ATOM 617 C CA . ASP A 1 83 ? 5.246 1.156 11.686 1.00 94.69 83 ASP A CA 1
ATOM 618 C C . ASP A 1 83 ? 3.883 1.352 10.999 1.00 94.69 83 ASP A C 1
ATOM 620 O O . ASP A 1 83 ? 3.029 0.464 10.931 1.00 94.69 83 ASP A O 1
ATOM 624 N N . VAL A 1 84 ? 3.654 2.580 10.534 1.00 96.12 84 VAL A N 1
ATOM 625 C CA . VAL A 1 84 ? 2.420 3.007 9.871 1.00 96.12 84 VAL A CA 1
ATOM 626 C C . VAL A 1 84 ? 2.749 3.364 8.427 1.00 96.12 84 VAL A C 1
ATOM 628 O O . VAL A 1 84 ? 3.312 4.423 8.157 1.00 96.12 84 VAL A O 1
ATOM 631 N N . ALA A 1 85 ? 2.370 2.490 7.495 1.00 95.94 85 ALA A N 1
ATOM 632 C CA . ALA A 1 85 ? 2.595 2.701 6.067 1.00 95.94 85 ALA A CA 1
ATOM 633 C C . ALA A 1 85 ? 1.710 3.831 5.515 1.00 95.94 85 ALA A C 1
ATOM 635 O O . ALA A 1 85 ? 2.189 4.705 4.797 1.00 95.94 85 ALA A O 1
ATOM 636 N N . GLN A 1 86 ? 0.425 3.849 5.888 1.00 97.25 86 GLN A N 1
ATOM 637 C CA . GLN A 1 86 ? -0.507 4.920 5.531 1.00 97.25 86 GLN A CA 1
ATOM 638 C C . GLN A 1 86 ? -1.491 5.170 6.674 1.00 97.25 86 GLN A C 1
ATOM 640 O O . GLN A 1 86 ? -2.302 4.314 7.020 1.00 97.25 86 GLN A O 1
ATOM 645 N N . SER A 1 87 ? -1.448 6.371 7.249 1.00 95.94 87 SER A N 1
ATOM 646 C CA . SER A 1 87 ? -2.224 6.711 8.448 1.00 95.94 87 SER A CA 1
ATOM 647 C C . SER A 1 87 ? -3.731 6.776 8.207 1.00 95.94 87 SER A C 1
ATOM 649 O O . SER A 1 87 ? -4.494 6.416 9.102 1.00 95.94 87 SER A O 1
ATOM 651 N N . LEU A 1 88 ? -4.152 7.191 7.009 1.00 96.75 88 LEU A N 1
ATOM 652 C CA . LEU A 1 88 ? -5.551 7.307 6.618 1.00 96.75 88 LEU A CA 1
ATOM 653 C C . LEU A 1 88 ? -5.742 6.842 5.172 1.00 96.75 88 LEU A C 1
ATOM 655 O O . LEU A 1 88 ? -5.146 7.389 4.244 1.00 96.75 88 LEU A O 1
ATOM 659 N N . ILE A 1 89 ? -6.627 5.870 4.988 1.00 96.62 89 ILE A N 1
ATOM 660 C CA . ILE A 1 89 ? -7.131 5.423 3.691 1.00 96.62 89 ILE A CA 1
ATOM 661 C C . ILE A 1 89 ? -8.659 5.470 3.691 1.00 96.62 89 ILE A C 1
ATOM 663 O O . ILE A 1 89 ? -9.309 5.238 4.712 1.00 96.62 89 ILE A O 1
ATOM 667 N N . ARG A 1 90 ? -9.239 5.747 2.522 1.00 95.19 90 ARG A N 1
ATOM 668 C CA . ARG A 1 90 ? -10.665 5.570 2.257 1.00 95.19 90 ARG A CA 1
ATOM 669 C C . ARG A 1 90 ? -10.831 4.578 1.113 1.00 95.19 90 ARG A C 1
ATOM 671 O O . ARG A 1 90 ? -10.465 4.884 -0.016 1.00 95.19 90 ARG A O 1
ATOM 678 N N . CYS A 1 91 ? -11.323 3.387 1.429 1.00 95.38 91 CYS A N 1
ATOM 679 C CA . CYS A 1 91 ? -11.488 2.301 0.464 1.00 95.38 91 CYS A CA 1
ATOM 680 C C . CYS A 1 91 ? -12.685 1.418 0.833 1.00 95.38 91 CYS A C 1
ATOM 682 O O . CYS A 1 91 ? -13.278 1.570 1.907 1.00 95.38 91 CYS A O 1
ATOM 684 N N . ARG A 1 92 ? -13.041 0.469 -0.042 1.00 95.31 92 ARG A N 1
ATOM 685 C CA . ARG A 1 92 ? -13.950 -0.621 0.336 1.00 95.31 92 ARG A CA 1
ATOM 686 C C . ARG A 1 92 ? -13.392 -1.390 1.532 1.00 95.31 92 ARG A C 1
ATOM 688 O O . ARG A 1 92 ? -12.187 -1.405 1.768 1.00 95.31 92 ARG A O 1
ATOM 695 N N . GLN A 1 93 ? -14.250 -2.099 2.254 1.00 95.81 93 GLN A N 1
ATOM 696 C CA . GLN A 1 93 ? -13.766 -3.018 3.276 1.00 95.81 93 GLN A CA 1
ATOM 697 C C . GLN A 1 93 ? -12.871 -4.099 2.634 1.00 95.81 93 GLN A C 1
ATOM 699 O O . GLN A 1 93 ? -13.301 -4.793 1.709 1.00 95.81 93 GLN A O 1
ATOM 704 N N . LEU A 1 94 ? -11.635 -4.235 3.121 1.00 96.88 94 LEU A N 1
ATOM 705 C CA . LEU A 1 94 ? -10.679 -5.241 2.646 1.00 96.88 94 LEU A CA 1
ATOM 706 C C . LEU A 1 94 ? -10.767 -6.514 3.481 1.00 96.88 94 LEU A C 1
ATOM 708 O O . LEU A 1 94 ? -11.238 -6.493 4.624 1.00 96.88 94 LEU A O 1
ATOM 712 N N . CYS A 1 95 ? -10.305 -7.621 2.919 1.00 97.06 95 CYS A N 1
ATOM 713 C CA . CYS A 1 95 ? -10.159 -8.910 3.584 1.00 97.06 95 CYS A CA 1
ATOM 714 C C . CYS A 1 95 ? -8.685 -9.315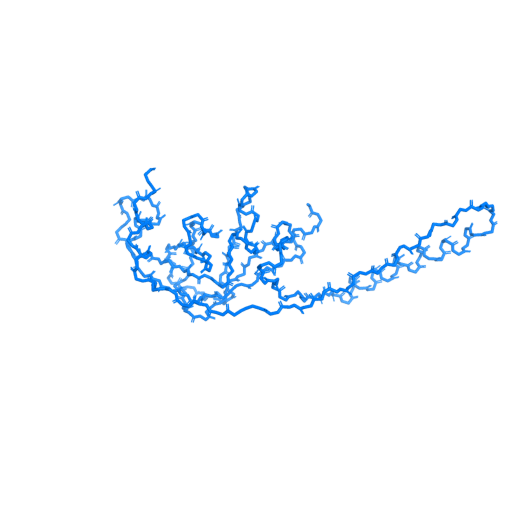 3.665 1.00 97.06 95 CYS A C 1
ATOM 716 O O . CYS A 1 95 ? -7.865 -8.854 2.877 1.00 97.06 95 CYS A O 1
ATOM 718 N N . VAL A 1 96 ? -8.352 -10.205 4.606 1.00 98.31 96 VAL A N 1
ATOM 719 C CA . VAL A 1 96 ? -7.040 -10.866 4.592 1.00 98.31 96 VAL A CA 1
ATOM 720 C C . VAL A 1 96 ? -6.895 -11.613 3.265 1.00 98.31 96 VAL A C 1
ATOM 722 O O . VAL A 1 96 ? -7.817 -12.318 2.854 1.00 98.31 96 VAL A O 1
ATOM 725 N N . GLY A 1 97 ? -5.763 -11.425 2.593 1.00 97.94 97 GLY A N 1
ATOM 726 C CA . GLY A 1 97 ? -5.507 -11.912 1.243 1.00 97.94 97 GLY A CA 1
ATOM 727 C C . GLY A 1 97 ? -5.753 -10.883 0.135 1.00 97.94 97 GLY A C 1
ATOM 728 O O . GLY A 1 97 ? -5.246 -11.094 -0.967 1.00 97.94 97 GLY A O 1
ATOM 729 N N . ASP A 1 98 ? -6.447 -9.769 0.399 1.00 97.88 98 ASP A N 1
ATOM 730 C CA . ASP A 1 98 ? -6.577 -8.682 -0.580 1.00 97.88 98 ASP A CA 1
ATOM 731 C C . ASP A 1 98 ? -5.222 -8.008 -0.833 1.00 97.88 98 ASP A C 1
ATOM 733 O O . ASP A 1 98 ? -4.362 -7.926 0.048 1.00 97.88 98 ASP A O 1
ATOM 737 N N . TRP A 1 99 ? -5.043 -7.494 -2.048 1.00 98.00 99 TRP A N 1
ATOM 738 C CA . TRP A 1 99 ? -3.821 -6.811 -2.460 1.00 98.00 99 TRP A CA 1
ATOM 739 C C . TRP A 1 99 ? -3.992 -5.296 -2.475 1.00 98.00 99 TRP A C 1
ATOM 741 O O . TRP A 1 99 ? -5.018 -4.772 -2.917 1.00 98.00 99 TRP A O 1
ATOM 751 N N . LEU A 1 100 ? -2.944 -4.605 -2.041 1.00 97.88 100 LEU A N 1
ATOM 752 C CA . LEU A 1 100 ? -2.797 -3.158 -2.070 1.00 97.88 100 LEU A CA 1
ATOM 753 C C . LEU A 1 100 ? -1.686 -2.776 -3.048 1.00 97.88 100 LEU A C 1
ATOM 755 O O . LEU A 1 100 ? -0.598 -3.351 -3.026 1.00 97.88 100 LEU A O 1
ATOM 759 N N . LEU A 1 101 ? -1.966 -1.794 -3.899 1.00 97.19 101 LEU A N 1
ATOM 760 C CA . LEU A 1 101 ? -1.026 -1.223 -4.853 1.00 97.19 101 LEU A CA 1
ATOM 761 C C . LEU A 1 101 ? -0.532 0.131 -4.365 1.00 97.19 101 LEU A C 1
ATOM 763 O O . LEU A 1 101 ? -1.334 1.038 -4.151 1.00 97.19 101 LEU A O 1
ATOM 767 N N . TRP A 1 102 ? 0.782 0.287 -4.299 1.00 96.94 102 TRP A N 1
ATOM 768 C CA . TRP A 1 102 ? 1.473 1.510 -3.914 1.00 96.94 102 TRP A CA 1
ATOM 769 C C . TRP A 1 102 ? 2.184 2.074 -5.137 1.00 96.94 102 TRP A C 1
ATOM 771 O O . TRP A 1 102 ? 3.149 1.493 -5.642 1.00 96.94 102 TRP A O 1
ATOM 781 N N . ARG A 1 103 ? 1.675 3.190 -5.658 1.00 94.62 103 ARG A N 1
ATOM 782 C CA . ARG A 1 103 ? 2.279 3.863 -6.815 1.00 94.62 103 ARG A CA 1
ATOM 783 C C . ARG A 1 103 ? 3.462 4.723 -6.389 1.00 94.62 103 ARG A C 1
ATOM 785 O O . ARG A 1 103 ? 3.647 5.008 -5.212 1.00 94.62 103 ARG A O 1
ATOM 792 N N . ASP A 1 104 ? 4.267 5.106 -7.376 1.00 94.25 104 ASP A N 1
ATOM 793 C CA . ASP A 1 104 ? 5.453 5.943 -7.185 1.00 94.25 104 ASP A CA 1
ATOM 794 C C . ASP A 1 104 ? 6.483 5.344 -6.203 1.00 94.25 104 ASP A C 1
ATOM 796 O O . ASP A 1 104 ? 7.292 6.051 -5.599 1.00 94.25 104 ASP A O 1
ATOM 800 N N . ALA A 1 105 ? 6.499 4.012 -6.096 1.00 93.75 105 ALA A N 1
ATOM 801 C CA . ALA A 1 105 ? 7.257 3.249 -5.110 1.00 93.75 105 ALA A CA 1
ATOM 802 C C . ALA A 1 105 ? 8.662 2.861 -5.600 1.00 93.75 105 ALA A C 1
ATOM 804 O O . ALA A 1 105 ? 9.163 1.788 -5.276 1.00 93.75 105 ALA A O 1
ATOM 805 N N . GLY A 1 106 ? 9.301 3.698 -6.420 1.00 91.50 106 GLY A N 1
ATOM 806 C CA . GLY A 1 106 ? 10.638 3.435 -6.972 1.00 91.50 106 GLY A CA 1
ATOM 807 C C . GLY A 1 106 ? 11.772 4.261 -6.370 1.00 91.50 106 GLY A C 1
ATOM 808 O O . GLY A 1 106 ? 12.913 4.148 -6.815 1.00 91.50 106 GLY A O 1
ATOM 809 N N . ALA A 1 107 ? 11.482 5.144 -5.415 1.00 89.81 107 ALA A N 1
ATOM 810 C CA . ALA A 1 107 ? 12.481 5.988 -4.771 1.00 89.81 107 ALA A CA 1
ATOM 811 C C . ALA A 1 107 ? 12.470 5.762 -3.258 1.00 89.81 107 ALA A C 1
ATOM 813 O O . ALA A 1 107 ? 11.460 6.022 -2.612 1.00 89.81 107 ALA A O 1
ATOM 814 N N . TYR A 1 108 ? 13.612 5.339 -2.707 1.00 86.81 108 TYR A N 1
ATOM 815 C CA . TYR A 1 108 ? 13.798 5.096 -1.267 1.00 86.81 108 TYR A CA 1
ATOM 816 C C . TYR A 1 108 ? 12.867 4.015 -0.683 1.00 86.81 108 TYR A C 1
ATOM 818 O O . TYR A 1 108 ? 12.490 4.088 0.479 1.00 86.81 108 TYR A O 1
ATOM 826 N N . THR A 1 109 ? 12.492 3.030 -1.500 1.00 86.00 109 THR A N 1
ATOM 827 C CA . THR A 1 109 ? 11.567 1.928 -1.167 1.00 86.00 109 THR A CA 1
ATOM 828 C C . THR A 1 109 ? 12.219 0.549 -1.202 1.00 86.00 109 THR A C 1
ATOM 830 O O . THR A 1 109 ? 11.572 -0.457 -0.941 1.00 86.00 109 THR A O 1
ATOM 833 N N . MET A 1 110 ? 13.492 0.468 -1.572 1.00 83.69 110 MET A N 1
ATOM 834 C CA . MET A 1 110 ? 14.247 -0.774 -1.467 1.00 83.69 110 MET A CA 1
ATOM 835 C C . MET A 1 110 ? 14.910 -0.796 -0.091 1.00 83.69 110 MET A C 1
ATOM 837 O O . MET A 1 110 ? 15.588 0.190 0.229 1.00 83.69 110 MET A O 1
ATOM 841 N N . PRO A 1 111 ? 14.740 -1.872 0.698 1.00 81.88 111 PRO A N 1
ATOM 842 C CA . PRO A 1 111 ? 15.486 -2.043 1.937 1.00 81.88 111 PRO A CA 1
ATOM 843 C C . PRO A 1 111 ? 16.990 -1.913 1.670 1.00 81.88 111 PRO A C 1
ATOM 845 O O . PRO A 1 111 ? 17.486 -2.372 0.637 1.00 81.88 111 PRO A O 1
ATOM 848 N N . LEU A 1 112 ? 17.704 -1.227 2.564 1.00 74.88 112 LEU A N 1
ATOM 849 C CA . LEU A 1 112 ? 19.155 -1.013 2.450 1.00 74.88 112 LEU A CA 1
ATOM 850 C C . LEU A 1 112 ? 19.965 -1.949 3.351 1.00 74.88 112 LEU A C 1
ATOM 852 O O . LEU A 1 112 ? 21.189 -1.991 3.235 1.00 74.88 112 LEU A O 1
ATOM 856 N N . ASP A 1 113 ? 19.296 -2.657 4.255 1.00 79.12 113 ASP A N 1
ATOM 857 C CA . ASP A 1 113 ? 19.901 -3.650 5.130 1.00 79.12 113 ASP A CA 1
ATOM 858 C C . ASP A 1 113 ? 19.714 -5.070 4.573 1.00 79.12 113 ASP A C 1
ATOM 860 O O . ASP A 1 113 ? 19.008 -5.295 3.590 1.00 79.12 113 ASP A O 1
ATOM 864 N N . ALA A 1 114 ? 20.423 -6.021 5.178 1.00 75.06 114 ALA A N 1
ATOM 865 C CA . ALA A 1 114 ? 20.323 -7.440 4.847 1.00 75.06 114 ALA A CA 1
ATOM 866 C C . ALA A 1 114 ? 19.297 -8.183 5.723 1.00 75.06 114 ALA A C 1
ATOM 868 O O . ALA A 1 114 ? 19.093 -9.378 5.533 1.00 75.06 114 ALA A O 1
ATOM 869 N N . GLU A 1 115 ? 18.693 -7.496 6.696 1.00 80.88 115 GLU A N 1
ATOM 870 C CA . GLU A 1 115 ? 17.758 -8.080 7.662 1.00 80.88 115 GLU A CA 1
ATOM 871 C C . GLU A 1 115 ? 16.348 -8.164 7.068 1.00 80.88 115 GLU A C 1
ATOM 873 O O . GLU A 1 115 ? 15.633 -9.145 7.276 1.00 80.88 115 GLU A O 1
ATOM 878 N N . HIS A 1 116 ? 15.958 -7.167 6.273 1.00 82.50 116 HIS A N 1
ATOM 879 C CA . HIS A 1 116 ? 14.640 -7.093 5.668 1.00 82.50 116 HIS A CA 1
ATOM 880 C C . HIS A 1 116 ? 14.639 -7.697 4.266 1.00 82.50 116 HIS A C 1
ATOM 882 O O . HIS A 1 116 ? 15.410 -7.323 3.377 1.00 82.50 116 HIS A O 1
ATOM 888 N N . ALA A 1 117 ? 13.714 -8.631 4.049 1.00 81.38 117 ALA A N 1
ATOM 889 C CA . ALA A 1 117 ? 13.540 -9.266 2.756 1.00 81.38 117 ALA A CA 1
ATOM 890 C C . ALA A 1 117 ? 13.183 -8.229 1.682 1.00 81.38 117 ALA A C 1
ATOM 892 O O . ALA A 1 117 ? 12.242 -7.449 1.820 1.00 81.38 117 ALA A O 1
ATOM 893 N N . VAL A 1 118 ? 13.916 -8.267 0.572 1.00 85.81 118 VAL A N 1
ATOM 894 C CA . VAL A 1 118 ? 13.632 -7.435 -0.594 1.00 85.81 118 VAL A CA 1
ATOM 895 C C . VAL A 1 118 ? 12.461 -8.043 -1.375 1.00 85.81 118 VAL A C 1
ATOM 897 O O . VAL A 1 118 ? 12.564 -9.199 -1.806 1.00 85.81 118 VAL A O 1
ATOM 900 N N . PRO A 1 119 ? 11.369 -7.294 -1.627 1.00 89.75 119 PRO A N 1
ATOM 901 C CA . PRO A 1 119 ? 10.280 -7.790 -2.458 1.00 89.75 119 PRO A CA 1
ATOM 902 C C . PRO A 1 119 ? 10.776 -8.153 -3.869 1.00 89.75 119 PRO A C 1
ATOM 904 O O . PRO A 1 119 ? 11.546 -7.392 -4.464 1.00 89.75 119 PRO A O 1
ATOM 907 N N . PRO A 1 120 ? 10.341 -9.286 -4.454 1.00 91.75 120 PRO A N 1
ATOM 908 C CA . PRO A 1 120 ? 10.724 -9.656 -5.813 1.00 91.75 120 PRO A CA 1
ATOM 909 C C . PRO A 1 120 ? 10.368 -8.566 -6.832 1.00 91.75 120 PRO A C 1
ATOM 911 O O . PRO A 1 120 ? 9.234 -8.088 -6.880 1.00 91.75 120 PRO A O 1
ATOM 914 N N . VAL A 1 121 ? 11.328 -8.211 -7.690 1.00 92.81 121 VAL A N 1
ATOM 915 C CA . VAL A 1 121 ? 11.167 -7.149 -8.691 1.00 92.81 121 VAL A CA 1
ATOM 916 C C . VAL A 1 121 ? 11.002 -7.743 -10.086 1.00 92.81 121 VAL A C 1
ATOM 918 O O . VAL A 1 121 ? 11.875 -8.455 -10.582 1.00 92.81 121 VAL A O 1
ATOM 921 N N . TYR A 1 122 ? 9.902 -7.393 -10.754 1.00 94.12 122 TYR A N 1
ATOM 922 C CA . TYR A 1 122 ? 9.602 -7.832 -12.117 1.00 94.12 122 TYR A CA 1
ATOM 923 C C . TYR A 1 122 ? 9.674 -6.657 -13.096 1.00 94.12 122 TYR A C 1
ATOM 925 O O . TYR A 1 122 ? 8.881 -5.719 -13.023 1.00 94.12 122 TYR A O 1
ATOM 933 N N . TYR A 1 123 ? 10.611 -6.719 -14.044 1.00 92.50 123 TYR A N 1
ATOM 934 C CA . TYR A 1 123 ? 10.789 -5.689 -15.068 1.00 92.50 123 TYR A CA 1
ATOM 935 C C . TYR A 1 123 ? 9.981 -6.009 -16.324 1.00 92.50 123 TYR A C 1
ATOM 937 O O . TYR A 1 123 ? 10.028 -7.124 -16.842 1.00 92.50 123 TYR A O 1
ATOM 945 N N . PHE A 1 124 ? 9.291 -5.005 -16.861 1.00 90.69 124 PHE A N 1
ATOM 946 C CA . PHE A 1 124 ? 8.567 -5.111 -18.123 1.00 90.69 124 PHE A CA 1
ATOM 947 C C . PHE A 1 124 ? 8.738 -3.841 -18.959 1.00 90.69 124 PHE A C 1
ATOM 949 O O . PHE A 1 124 ? 8.932 -2.742 -18.441 1.00 90.69 124 PHE A O 1
ATOM 956 N N . ALA A 1 125 ? 8.652 -3.988 -20.279 1.00 90.94 125 ALA A N 1
ATOM 957 C CA . ALA A 1 125 ? 8.682 -2.877 -21.219 1.00 90.94 125 ALA A CA 1
ATOM 958 C C . ALA A 1 125 ? 7.718 -3.152 -22.376 1.00 90.94 125 ALA A C 1
ATOM 960 O O . ALA A 1 125 ? 7.635 -4.274 -22.871 1.00 90.94 125 ALA A O 1
ATOM 961 N N . GLY A 1 126 ? 7.003 -2.114 -22.818 1.00 91.94 126 GLY A N 1
ATOM 962 C CA . GLY A 1 126 ? 6.230 -2.176 -24.059 1.00 91.94 126 GLY A CA 1
ATOM 963 C C . GLY A 1 126 ? 7.155 -2.389 -25.256 1.00 91.94 126 GLY A C 1
ATOM 964 O O . GLY A 1 126 ? 8.289 -1.903 -25.254 1.00 91.94 126 GLY A O 1
ATOM 965 N N . SER A 1 127 ? 6.682 -3.110 -26.272 1.00 93.31 127 SER A N 1
ATOM 966 C CA . SER A 1 127 ? 7.460 -3.435 -27.476 1.00 93.31 127 SER A CA 1
ATOM 967 C C . SER A 1 127 ? 8.002 -2.175 -28.161 1.00 93.31 127 SER A C 1
ATOM 969 O O . SER A 1 127 ? 9.172 -2.112 -28.521 1.00 93.31 127 SER A O 1
ATOM 971 N N . ASP A 1 128 ? 7.174 -1.133 -28.238 1.00 93.75 128 ASP A N 1
ATOM 972 C CA . ASP A 1 128 ? 7.499 0.191 -28.774 1.00 93.75 128 ASP A CA 1
ATOM 973 C C . ASP A 1 128 ? 8.619 0.893 -27.983 1.00 93.75 128 ASP A C 1
ATOM 975 O O . ASP A 1 128 ? 9.561 1.455 -28.551 1.00 93.75 128 ASP A O 1
ATOM 979 N N . LYS A 1 129 ? 8.546 0.836 -26.647 1.00 91.69 129 LYS A N 1
ATOM 980 C CA . LYS A 1 129 ? 9.568 1.397 -25.757 1.00 91.69 129 LYS A CA 1
ATOM 981 C C . LYS A 1 129 ? 10.871 0.619 -25.881 1.00 91.69 129 LYS A C 1
ATOM 983 O O . LYS A 1 129 ? 11.934 1.234 -25.944 1.00 91.69 129 LYS A O 1
ATOM 988 N N . TRP A 1 130 ? 10.790 -0.709 -25.947 1.00 90.81 130 TRP A N 1
ATOM 989 C CA . TRP A 1 130 ? 11.944 -1.583 -26.124 1.00 90.81 130 TRP A CA 1
ATOM 990 C C . TRP A 1 130 ? 12.674 -1.290 -27.437 1.00 90.81 130 TRP A C 1
ATOM 992 O O . TRP A 1 130 ? 13.881 -1.051 -27.423 1.00 90.81 130 TRP A O 1
ATOM 1002 N N . GLU A 1 131 ? 11.944 -1.189 -28.551 1.00 91.56 131 GLU A N 1
ATOM 1003 C CA . GLU A 1 131 ? 12.493 -0.817 -29.862 1.00 91.56 131 GLU A CA 1
ATOM 1004 C C . GLU A 1 131 ? 13.202 0.541 -29.836 1.00 91.56 131 GLU A C 1
ATOM 1006 O O . GLU A 1 131 ? 14.285 0.717 -30.405 1.00 91.56 131 GLU A O 1
ATOM 1011 N N . ARG A 1 132 ? 12.629 1.514 -29.123 1.00 90.12 132 ARG A N 1
ATOM 1012 C CA . ARG A 1 132 ? 13.258 2.823 -28.944 1.00 90.12 132 ARG A CA 1
ATOM 1013 C C . ARG A 1 132 ? 14.559 2.730 -28.145 1.00 90.12 132 ARG A C 1
ATOM 1015 O O . ARG A 1 132 ? 15.534 3.376 -28.527 1.00 90.12 132 ARG A O 1
ATOM 1022 N N . ILE A 1 133 ? 14.586 1.940 -27.070 1.00 88.56 133 ILE A N 1
ATOM 1023 C CA . ILE A 1 133 ? 15.779 1.737 -26.232 1.00 88.56 133 ILE A CA 1
ATOM 1024 C C . ILE A 1 133 ? 16.908 1.109 -27.059 1.00 88.56 133 ILE A C 1
ATOM 1026 O O . ILE A 1 133 ? 18.003 1.673 -27.122 1.00 88.56 133 ILE A O 1
ATOM 1030 N N . ILE A 1 134 ? 16.638 0.007 -27.767 1.00 89.56 134 ILE A N 1
ATOM 1031 C CA . ILE A 1 134 ? 17.651 -0.663 -28.601 1.00 89.56 134 ILE A CA 1
ATOM 1032 C C . ILE A 1 134 ? 18.086 0.210 -29.788 1.00 89.56 134 ILE A C 1
ATOM 1034 O O . ILE A 1 134 ? 19.260 0.232 -30.151 1.00 89.56 134 ILE A O 1
ATOM 1038 N N . GLY A 1 135 ? 17.170 0.989 -30.374 1.00 81.50 135 GLY A N 1
ATOM 1039 C CA . GLY A 1 135 ? 17.478 1.896 -31.477 1.00 81.50 135 GLY A CA 1
ATOM 1040 C C . GLY A 1 135 ? 18.413 3.035 -31.065 1.00 81.50 135 GLY A C 1
ATOM 1041 O O . GLY A 1 135 ? 19.307 3.406 -31.828 1.00 81.50 135 GLY A O 1
ATOM 1042 N N . ILE A 1 136 ? 18.241 3.575 -29.854 1.00 81.81 136 ILE A N 1
ATOM 1043 C CA . ILE A 1 136 ? 19.168 4.553 -29.267 1.00 81.81 136 ILE A CA 1
ATOM 1044 C C . ILE A 1 136 ? 20.526 3.898 -29.006 1.00 81.81 136 ILE A C 1
ATOM 1046 O O . ILE A 1 136 ? 21.544 4.462 -29.406 1.00 81.81 136 ILE A O 1
ATOM 1050 N N . HIS A 1 137 ? 20.538 2.703 -28.405 1.00 79.62 137 HIS A N 1
ATOM 1051 C CA . HIS A 1 137 ? 21.768 1.961 -28.132 1.00 79.62 137 HIS A CA 1
ATOM 1052 C C . HIS A 1 137 ? 22.586 1.739 -29.413 1.00 79.62 137 HIS A C 1
ATOM 1054 O O . HIS A 1 137 ? 23.747 2.127 -29.484 1.00 79.62 137 HIS A O 1
ATOM 1060 N N . ASN A 1 138 ? 21.959 1.234 -30.476 1.00 80.50 138 ASN A N 1
ATOM 1061 C CA . ASN A 1 138 ? 22.639 0.955 -31.742 1.00 80.50 138 ASN A CA 1
ATOM 1062 C C . ASN A 1 138 ? 23.203 2.218 -32.413 1.00 80.50 138 ASN A C 1
ATOM 1064 O O . ASN A 1 138 ? 24.292 2.178 -32.990 1.00 80.50 138 ASN A O 1
ATOM 1068 N N . LYS A 1 139 ? 22.493 3.351 -32.328 1.00 77.19 139 LYS A N 1
ATOM 1069 C CA . LYS A 1 139 ? 22.981 4.645 -32.837 1.00 77.19 139 LYS A CA 1
ATOM 1070 C C . LYS A 1 139 ? 24.173 5.159 -32.038 1.00 77.19 139 LYS A C 1
ATOM 1072 O O . LYS A 1 139 ? 25.132 5.628 -32.644 1.00 77.19 139 LYS A O 1
ATOM 1077 N N . ALA A 1 140 ? 24.123 5.052 -30.710 1.00 71.88 140 ALA A N 1
ATOM 1078 C CA . ALA A 1 140 ? 25.233 5.430 -29.845 1.00 71.88 140 ALA A CA 1
ATOM 1079 C C . ALA A 1 140 ? 26.469 4.576 -30.162 1.00 71.88 140 ALA A C 1
ATOM 1081 O O . ALA A 1 140 ? 27.520 5.118 -30.490 1.00 71.88 140 ALA A O 1
ATOM 1082 N N . THR A 1 141 ? 26.321 3.250 -30.196 1.00 71.06 141 THR A N 1
ATOM 1083 C CA . THR A 1 141 ? 27.410 2.311 -30.506 1.00 71.06 141 THR A CA 1
ATOM 1084 C C . THR A 1 141 ? 27.999 2.540 -31.901 1.00 71.06 141 THR A C 1
ATOM 1086 O O . THR A 1 141 ? 29.216 2.529 -32.069 1.00 71.06 141 THR A O 1
ATOM 1089 N N . SER A 1 142 ? 27.164 2.847 -32.900 1.00 70.06 142 SER A N 1
ATOM 1090 C CA . SER A 1 142 ? 27.634 3.182 -34.255 1.00 70.06 142 SER A CA 1
ATOM 1091 C C . SER A 1 142 ? 28.390 4.517 -34.313 1.00 70.06 142 SER A C 1
ATOM 1093 O O . SER A 1 142 ? 29.339 4.652 -35.083 1.00 70.06 142 SER A O 1
ATOM 1095 N N . ALA A 1 143 ? 28.004 5.504 -33.499 1.00 62.53 143 ALA A N 1
ATOM 1096 C CA . ALA A 1 143 ? 28.721 6.773 -33.389 1.00 62.53 143 ALA A CA 1
ATOM 1097 C C . ALA A 1 143 ? 30.100 6.599 -32.729 1.00 62.53 143 ALA A C 1
ATOM 1099 O O . ALA A 1 143 ? 31.069 7.193 -33.196 1.00 62.53 143 ALA A O 1
ATOM 1100 N N . TYR A 1 144 ? 30.217 5.737 -31.711 1.00 57.31 144 TYR A N 1
ATOM 1101 C CA . TYR A 1 144 ? 31.510 5.380 -31.112 1.00 57.31 144 TYR A CA 1
ATOM 1102 C C . TYR A 1 144 ? 32.402 4.589 -32.079 1.00 57.31 144 TYR A C 1
ATOM 1104 O O . TYR A 1 144 ? 33.592 4.876 -32.186 1.00 57.31 144 TYR A O 1
ATOM 1112 N N . ALA A 1 145 ? 31.833 3.653 -32.846 1.00 58.56 145 ALA A N 1
ATOM 1113 C CA . ALA A 1 145 ? 32.576 2.887 -33.848 1.00 58.56 145 ALA A CA 1
ATOM 1114 C C . ALA A 1 145 ? 33.112 3.768 -34.994 1.00 58.56 145 ALA A C 1
ATOM 1116 O O . ALA A 1 145 ? 34.243 3.581 -35.435 1.00 58.56 145 ALA A O 1
ATOM 1117 N N . ASN A 1 146 ? 32.340 4.766 -35.439 1.00 56.38 146 ASN A N 1
ATOM 1118 C CA . ASN A 1 146 ? 32.770 5.710 -36.479 1.00 56.38 146 ASN A CA 1
ATOM 1119 C C . ASN A 1 146 ? 33.626 6.878 -35.950 1.00 56.38 146 ASN A C 1
ATOM 1121 O O . ASN A 1 146 ? 34.279 7.551 -36.745 1.00 56.38 146 ASN A O 1
ATOM 1125 N N . GLY A 1 147 ? 33.640 7.127 -34.636 1.00 50.00 147 GLY A N 1
ATOM 1126 C CA . GLY A 1 147 ? 34.493 8.130 -33.983 1.00 50.00 147 GLY A CA 1
ATOM 1127 C C . GLY A 1 147 ? 35.872 7.610 -33.553 1.00 50.00 147 GLY A C 1
ATOM 1128 O O . GLY A 1 147 ? 36.750 8.410 -33.246 1.00 50.00 147 GLY A O 1
ATOM 1129 N N . GLY A 1 148 ? 36.088 6.289 -33.560 1.00 45.16 148 GLY A N 1
ATOM 1130 C CA . GLY A 1 148 ? 37.315 5.628 -33.089 1.00 45.16 148 GLY A CA 1
ATOM 1131 C C . GLY A 1 148 ? 38.525 5.682 -34.031 1.00 45.16 148 GLY A C 1
ATOM 1132 O O . GLY A 1 148 ? 39.559 5.096 -33.727 1.00 45.16 148 GLY A O 1
ATOM 1133 N N . ALA A 1 149 ? 38.437 6.390 -35.158 1.00 44.84 149 ALA A N 1
ATOM 1134 C CA . ALA A 1 149 ? 39.572 6.638 -36.045 1.00 44.84 149 ALA A CA 1
ATOM 1135 C C . ALA A 1 149 ? 40.101 8.071 -35.884 1.00 44.84 149 ALA A C 1
ATOM 1137 O O . ALA A 1 149 ? 40.210 8.790 -36.870 1.00 44.84 149 ALA A O 1
ATOM 1138 N N . ASN A 1 150 ? 40.368 8.515 -34.650 1.00 45.97 150 ASN A N 1
ATOM 1139 C CA . ASN A 1 150 ? 41.441 9.471 -34.354 1.00 45.97 150 ASN A CA 1
ATOM 1140 C C . ASN A 1 150 ? 41.632 9.671 -32.838 1.00 45.97 150 ASN A C 1
ATOM 1142 O O . ASN A 1 150 ? 40.816 10.298 -32.174 1.00 45.97 150 ASN A O 1
ATOM 1146 N N . ASN A 1 151 ? 42.811 9.232 -32.387 1.00 41.94 151 ASN A N 1
ATOM 1147 C CA . ASN A 1 151 ? 43.575 9.644 -31.204 1.00 41.94 151 ASN A CA 1
ATOM 1148 C C . ASN A 1 151 ? 43.161 9.174 -29.798 1.00 41.94 151 ASN A C 1
ATOM 1150 O O . ASN A 1 151 ? 42.157 9.600 -29.246 1.00 41.94 151 ASN A O 1
ATOM 1154 N N . GLY A 1 152 ? 44.129 8.499 -29.163 1.00 39.69 152 GLY A N 1
ATOM 1155 C CA . GLY A 1 152 ? 44.548 8.807 -27.792 1.00 39.69 152 GLY A CA 1
ATOM 1156 C C . GLY A 1 152 ? 44.055 7.838 -26.726 1.00 39.69 152 GLY A C 1
ATOM 1157 O O . GLY A 1 152 ? 42.871 7.771 -26.446 1.00 39.69 152 GLY A O 1
ATOM 1158 N N . SER A 1 153 ? 45.000 7.112 -26.132 1.00 49.81 153 SER A N 1
ATOM 1159 C CA . SER A 1 153 ? 44.860 6.249 -24.958 1.00 49.81 153 SER A CA 1
ATOM 1160 C C . SER A 1 153 ? 44.048 6.875 -23.823 1.00 49.81 153 SER A C 1
ATOM 1162 O O . SER A 1 153 ? 44.390 7.977 -23.416 1.00 49.81 153 SER A O 1
ATOM 1164 N N . ASP A 1 154 ? 43.076 6.132 -23.289 1.00 39.09 154 ASP A N 1
ATOM 1165 C CA . ASP A 1 154 ? 42.823 5.981 -21.847 1.00 39.09 154 ASP A CA 1
ATOM 1166 C C . ASP A 1 154 ? 41.881 4.782 -21.640 1.00 39.09 154 ASP A C 1
ATOM 1168 O O . ASP A 1 154 ? 40.682 4.829 -21.914 1.00 39.09 154 ASP A O 1
ATOM 1172 N N . ALA A 1 155 ? 42.462 3.655 -21.225 1.00 42.38 155 ALA A N 1
ATOM 1173 C CA . ALA A 1 155 ? 41.730 2.455 -20.848 1.00 42.38 155 ALA A CA 1
ATOM 1174 C C . ALA A 1 155 ? 41.167 2.646 -19.432 1.00 42.38 155 ALA A C 1
ATOM 1176 O O . ALA A 1 155 ? 41.930 2.762 -18.476 1.00 42.38 155 ALA A O 1
ATOM 1177 N N . MET A 1 156 ? 39.841 2.683 -19.300 1.00 45.16 156 MET A N 1
ATOM 1178 C CA . MET A 1 156 ? 39.163 2.641 -18.006 1.00 45.16 156 MET A CA 1
ATOM 1179 C C . MET A 1 156 ? 38.850 1.179 -17.676 1.00 45.16 156 MET A C 1
ATOM 1181 O O . MET A 1 156 ? 38.065 0.535 -18.371 1.00 45.16 156 MET A O 1
ATOM 1185 N N . GLU A 1 157 ? 39.513 0.647 -16.649 1.00 42.00 157 GLU A N 1
ATOM 1186 C CA . GLU A 1 157 ? 39.287 -0.702 -16.133 1.00 42.00 157 GLU A CA 1
ATOM 1187 C C . GLU A 1 157 ? 37.859 -0.838 -15.583 1.00 42.00 157 GLU A C 1
ATOM 1189 O O . GLU A 1 157 ? 37.415 -0.076 -14.724 1.00 42.00 157 GLU A O 1
ATOM 1194 N N . THR A 1 158 ? 37.129 -1.830 -16.086 1.00 43.53 158 THR A N 1
ATOM 1195 C CA . THR A 1 158 ? 35.879 -2.317 -15.501 1.00 43.53 158 THR A CA 1
ATOM 1196 C C . THR A 1 158 ? 36.197 -3.115 -14.241 1.00 43.53 158 THR A C 1
ATOM 1198 O O . THR A 1 158 ? 36.809 -4.180 -14.331 1.00 43.53 158 THR A O 1
ATOM 1201 N N . ALA A 1 159 ? 35.778 -2.612 -13.079 1.00 38.62 159 ALA A N 1
ATOM 1202 C CA . ALA A 1 159 ? 35.888 -3.330 -11.816 1.00 38.62 159 ALA A CA 1
ATOM 1203 C C . ALA A 1 159 ? 34.889 -4.500 -11.754 1.00 38.62 159 ALA A C 1
ATOM 1205 O O . ALA A 1 159 ? 33.681 -4.335 -11.932 1.00 38.62 159 ALA A O 1
ATOM 1206 N N . SER A 1 160 ? 35.480 -5.667 -11.525 1.00 42.16 160 SER A N 1
ATOM 1207 C CA . SER A 1 160 ? 34.937 -6.994 -11.232 1.00 42.16 160 SER A CA 1
ATOM 1208 C C . SER A 1 160 ? 34.367 -7.036 -9.795 1.00 42.16 160 SER A C 1
ATOM 1210 O O . SER A 1 160 ? 34.873 -6.327 -8.930 1.00 42.16 160 SER A O 1
ATOM 1212 N N . ASP A 1 161 ? 33.143 -7.553 -9.632 1.00 52.69 161 ASP A N 1
ATOM 1213 C CA . ASP A 1 161 ? 32.737 -8.762 -8.871 1.00 52.69 161 ASP A CA 1
ATOM 1214 C C . ASP A 1 161 ? 32.697 -8.685 -7.329 1.00 52.69 161 ASP A C 1
ATOM 1216 O O . ASP A 1 161 ? 33.570 -8.147 -6.662 1.00 52.69 161 ASP A O 1
ATOM 1220 N N . GLY A 1 162 ? 31.625 -9.243 -6.755 1.00 35.94 162 GLY A N 1
ATOM 1221 C CA . GLY A 1 162 ? 31.428 -9.323 -5.307 1.00 35.94 162 GLY A CA 1
ATOM 1222 C C . GLY A 1 162 ? 30.082 -9.937 -4.929 1.00 35.94 162 GLY A C 1
ATOM 1223 O O . GLY A 1 162 ? 29.231 -9.256 -4.366 1.00 35.94 162 GLY A O 1
ATOM 1224 N N . ALA A 1 163 ? 29.875 -11.206 -5.283 1.00 44.84 163 ALA A N 1
ATOM 1225 C CA . ALA A 1 163 ? 28.811 -12.040 -4.730 1.00 44.84 163 ALA A CA 1
ATOM 1226 C C . ALA A 1 163 ? 29.429 -13.025 -3.723 1.00 44.84 163 ALA A C 1
ATOM 1228 O O . ALA A 1 163 ? 30.285 -13.818 -4.106 1.00 44.84 163 ALA A O 1
ATOM 1229 N N . SER A 1 164 ? 29.001 -12.947 -2.463 1.00 42.56 164 SER A N 1
ATOM 1230 C CA . SER A 1 164 ? 29.251 -13.887 -1.350 1.00 42.56 164 SER A CA 1
ATOM 1231 C C . SER A 1 164 ? 28.435 -13.371 -0.156 1.00 42.56 164 SER A C 1
ATOM 1233 O O . SER A 1 164 ? 28.368 -12.157 0.010 1.00 42.56 164 SER A O 1
ATOM 1235 N N . ASP A 1 165 ? 27.813 -14.114 0.747 1.00 35.44 165 ASP A N 1
ATOM 1236 C CA . ASP A 1 165 ? 27.578 -15.537 0.973 1.00 35.44 165 ASP A CA 1
ATOM 1237 C C . ASP A 1 165 ? 26.349 -15.598 1.907 1.00 35.44 165 ASP A C 1
ATOM 1239 O O . ASP A 1 165 ? 26.060 -14.641 2.629 1.00 35.44 165 ASP A O 1
ATOM 1243 N N . VAL A 1 166 ? 25.609 -16.703 1.863 1.00 43.25 166 VAL A N 1
ATOM 1244 C CA . VAL A 1 166 ? 24.425 -16.974 2.690 1.00 43.25 166 VAL A CA 1
ATOM 1245 C C . VAL A 1 166 ? 24.844 -17.687 3.973 1.00 43.25 166 VAL A C 1
ATOM 1247 O O . VAL A 1 166 ? 25.498 -18.719 3.898 1.00 43.25 166 VAL A O 1
ATOM 1250 N N . GLU A 1 167 ? 24.423 -17.187 5.134 1.00 36.59 167 GLU A N 1
ATOM 1251 C CA . GLU A 1 167 ? 24.471 -17.937 6.394 1.00 36.59 167 GLU A CA 1
ATOM 1252 C C . GLU A 1 167 ? 23.153 -17.747 7.159 1.00 36.59 167 GLU A C 1
ATOM 1254 O O . GLU A 1 167 ? 22.613 -16.646 7.259 1.00 36.59 167 GLU A O 1
ATOM 1259 N N . SER A 1 168 ? 22.623 -18.873 7.629 1.00 45.72 168 SER A N 1
ATOM 1260 C CA . SER A 1 168 ? 21.344 -19.090 8.312 1.00 45.72 168 SER A CA 1
ATOM 1261 C C . SER A 1 168 ? 21.409 -18.761 9.801 1.00 45.72 168 SER A C 1
ATOM 1263 O O . SER A 1 168 ? 22.409 -19.119 10.422 1.00 45.72 168 SER A O 1
ATOM 1265 N N . LEU A 1 169 ? 20.337 -18.221 10.398 1.00 33.41 169 LEU A N 1
ATOM 1266 C CA . LEU A 1 169 ? 20.165 -18.198 11.856 1.00 33.41 169 LEU A CA 1
ATOM 1267 C C . LEU A 1 169 ? 18.713 -18.453 12.283 1.00 33.41 169 LEU A C 1
ATOM 1269 O O . LEU A 1 169 ? 17.772 -18.035 11.611 1.00 33.41 169 LEU A O 1
ATOM 1273 N N . ASP A 1 170 ? 18.627 -19.201 13.380 1.00 35.84 170 ASP A N 1
ATOM 1274 C CA . ASP A 1 170 ? 17.494 -19.923 13.953 1.00 35.84 170 ASP A CA 1
ATOM 1275 C C . ASP A 1 170 ? 16.482 -19.044 14.719 1.00 35.84 170 ASP A C 1
ATOM 1277 O O . ASP A 1 170 ? 16.817 -17.971 15.224 1.00 35.84 170 ASP A O 1
ATOM 1281 N N . ASP A 1 171 ? 15.253 -19.562 14.810 1.00 37.41 171 ASP A N 1
ATOM 1282 C CA . ASP A 1 171 ? 14.074 -18.996 15.476 1.00 37.41 171 ASP A CA 1
ATOM 1283 C C . ASP A 1 171 ? 14.110 -19.168 17.010 1.00 37.41 171 ASP A C 1
ATOM 1285 O O . ASP A 1 171 ? 14.296 -20.284 17.499 1.00 37.41 171 ASP A O 1
ATOM 1289 N N . ASP A 1 172 ? 13.814 -18.100 17.762 1.00 40.53 172 ASP A N 1
ATOM 1290 C CA . ASP A 1 172 ? 13.413 -18.162 19.176 1.00 40.53 172 ASP A CA 1
ATOM 1291 C C . ASP A 1 172 ? 12.070 -17.419 19.362 1.00 40.53 172 ASP A C 1
ATOM 1293 O O . ASP A 1 172 ? 11.967 -16.206 19.167 1.00 40.53 172 ASP A O 1
ATOM 1297 N N . ASP A 1 173 ? 11.031 -18.180 19.721 1.00 44.09 173 ASP A N 1
ATOM 1298 C CA . ASP A 1 173 ? 9.664 -17.733 20.022 1.00 44.09 173 ASP A CA 1
ATOM 1299 C C . ASP A 1 173 ? 9.579 -17.083 21.422 1.00 44.09 173 ASP A C 1
ATOM 1301 O O . ASP A 1 173 ? 9.714 -17.774 22.436 1.00 44.09 173 ASP A O 1
ATOM 1305 N N . GLU A 1 174 ? 9.245 -15.788 21.509 1.00 45.03 174 GLU A N 1
ATOM 1306 C CA . GLU A 1 174 ? 8.770 -15.151 22.751 1.00 45.03 174 GLU A CA 1
ATOM 1307 C C . GLU A 1 174 ? 7.349 -14.562 22.604 1.00 45.03 174 GLU A C 1
ATOM 1309 O O . GLU A 1 174 ? 6.946 -14.030 21.572 1.00 45.03 174 GLU A O 1
ATOM 1314 N N . ASP A 1 175 ? 6.573 -14.735 23.678 1.00 46.06 175 ASP A N 1
ATOM 1315 C CA . ASP A 1 175 ? 5.114 -14.638 23.819 1.00 46.06 175 ASP A CA 1
ATOM 1316 C C . ASP A 1 175 ? 4.517 -13.253 23.471 1.00 46.06 175 ASP A C 1
ATOM 1318 O O . ASP A 1 175 ? 4.708 -12.251 24.161 1.00 46.06 175 ASP A O 1
ATOM 1322 N N . MET A 1 176 ? 3.716 -13.234 22.400 1.00 46.75 176 MET A N 1
ATOM 1323 C CA . MET A 1 176 ? 3.098 -12.071 21.738 1.00 46.75 176 MET A CA 1
ATOM 1324 C C . MET A 1 176 ? 1.998 -11.358 22.541 1.00 46.75 176 MET A C 1
ATOM 1326 O O . MET A 1 176 ? 1.424 -10.372 22.073 1.00 46.75 176 MET A O 1
ATOM 1330 N N . THR A 1 177 ? 1.656 -11.840 23.733 1.00 42.16 177 THR A N 1
ATOM 1331 C CA . THR A 1 177 ? 0.482 -11.343 24.465 1.00 42.16 177 THR A CA 1
ATOM 1332 C C . THR A 1 177 ? 0.761 -10.031 25.216 1.00 42.16 177 THR A C 1
ATOM 1334 O O . THR A 1 177 ? -0.151 -9.227 25.405 1.00 42.16 177 THR A O 1
ATOM 1337 N N . GLU A 1 178 ? 2.017 -9.744 25.578 1.00 43.69 178 GLU A N 1
ATOM 1338 C CA . GLU A 1 178 ? 2.386 -8.523 26.322 1.00 43.69 178 GLU A CA 1
ATOM 1339 C C . GLU A 1 178 ? 2.571 -7.272 25.437 1.00 43.69 178 GLU A C 1
ATOM 1341 O O . GLU A 1 178 ? 2.580 -6.143 25.939 1.00 43.69 178 GLU A O 1
ATOM 1346 N N . CYS A 1 179 ? 2.675 -7.428 24.112 1.00 47.94 179 CYS A N 1
ATOM 1347 C CA . CYS A 1 179 ? 2.895 -6.308 23.189 1.00 47.94 179 CYS A CA 1
ATOM 1348 C C . CYS A 1 179 ? 1.640 -5.452 22.951 1.00 47.94 179 CYS A C 1
ATOM 1350 O O . CYS A 1 179 ? 1.757 -4.253 22.687 1.00 47.94 179 CYS A O 1
ATOM 1352 N N . PHE A 1 180 ? 0.443 -6.030 23.084 1.00 43.06 180 PHE A N 1
ATOM 1353 C CA . PHE A 1 180 ? -0.816 -5.369 22.721 1.00 43.06 180 PHE A CA 1
ATOM 1354 C C . PHE A 1 180 ? -1.197 -4.197 23.643 1.00 43.06 180 PHE A C 1
ATOM 1356 O O . PHE A 1 180 ? -1.768 -3.215 23.167 1.00 43.06 180 PHE A O 1
ATOM 1363 N N . ASP A 1 181 ? -0.818 -4.230 24.924 1.00 37.53 181 ASP A N 1
ATOM 1364 C CA . ASP A 1 181 ? -1.185 -3.178 25.887 1.00 37.53 181 ASP A CA 1
ATOM 1365 C C . ASP A 1 181 ? -0.276 -1.935 25.823 1.00 37.53 181 ASP A C 1
ATOM 1367 O O . ASP A 1 181 ? -0.680 -0.838 26.219 1.00 37.53 181 ASP A O 1
ATOM 1371 N N . ARG A 1 182 ? 0.949 -2.052 25.287 1.00 44.69 182 ARG A N 1
ATOM 1372 C CA . ARG A 1 182 ? 1.894 -0.917 25.202 1.00 44.69 182 ARG A CA 1
ATOM 1373 C C . ARG A 1 182 ? 1.652 0.009 24.015 1.00 44.69 182 ARG A C 1
ATOM 1375 O O . ARG A 1 182 ? 1.987 1.190 24.103 1.00 44.69 182 ARG A O 1
ATOM 1382 N N . VAL A 1 183 ? 1.056 -0.494 22.934 1.00 47.69 183 VAL A N 1
ATOM 1383 C CA . VAL A 1 183 ? 0.843 0.270 21.692 1.00 47.69 183 VAL A CA 1
ATOM 1384 C C . VAL A 1 183 ? -0.132 1.440 21.896 1.00 47.69 183 VAL A C 1
ATOM 1386 O O . VAL A 1 183 ? 0.010 2.477 21.254 1.00 47.69 183 VAL A O 1
ATOM 1389 N N . PHE A 1 184 ? -1.065 1.339 22.848 1.00 44.84 184 PHE A N 1
ATOM 1390 C CA . PHE A 1 184 ? -2.108 2.353 23.051 1.00 44.84 184 PHE A CA 1
ATOM 1391 C C . PHE A 1 184 ? -1.737 3.508 23.996 1.00 44.84 184 PHE A C 1
ATOM 1393 O O . PHE A 1 184 ? -2.491 4.475 24.083 1.00 44.84 184 PHE A O 1
ATOM 1400 N N . TYR A 1 185 ? -0.593 3.460 24.690 1.00 38.59 185 TYR A N 1
ATOM 1401 C CA . TYR A 1 185 ? -0.272 4.452 25.731 1.00 38.59 185 TYR A CA 1
ATOM 1402 C C . TYR A 1 185 ? 0.662 5.595 25.301 1.00 38.59 185 TYR A C 1
ATOM 1404 O O . TYR A 1 185 ? 0.776 6.578 26.030 1.00 38.59 185 TYR A O 1
ATOM 1412 N N . TYR A 1 186 ? 1.304 5.512 24.131 1.00 37.12 186 TYR A N 1
ATOM 1413 C CA . TYR A 1 186 ? 2.358 6.460 23.728 1.00 37.12 186 TYR A CA 1
ATOM 1414 C C . TYR A 1 186 ? 2.018 7.374 22.543 1.00 37.12 186 TYR A C 1
ATOM 1416 O O . TYR A 1 186 ? 2.909 8.007 21.988 1.00 37.12 186 TYR A O 1
ATOM 1424 N N . SER A 1 187 ? 0.739 7.511 22.186 1.00 37.78 187 SER A N 1
ATOM 1425 C CA . SER A 1 187 ? 0.298 8.463 21.153 1.00 37.78 187 SER A CA 1
ATOM 1426 C C . SER A 1 187 ? -0.369 9.734 21.707 1.00 37.78 187 SER A C 1
ATOM 1428 O O . SER A 1 187 ? -1.247 10.282 21.038 1.00 37.78 187 SER A O 1
ATOM 1430 N N . GLN A 1 188 ? -0.003 10.182 22.915 1.00 37.38 188 GLN A N 1
ATOM 1431 C CA . GLN A 1 188 ? -0.353 11.533 23.393 1.00 37.38 188 GLN A CA 1
ATOM 1432 C C . GLN A 1 188 ? 0.570 12.593 22.795 1.00 37.38 188 GLN A C 1
ATOM 1434 O O . GLN A 1 188 ? 1.795 12.344 22.749 1.00 37.38 188 GLN A O 1
#

Sequence (188 aa):
YFAAAAFVLCTNVIGKQALEARYITKDDFDDGVGFVYQTNDSVYGSFGCVLMNSQPECIPLDDVADAPQHFGTVLGASLQPGDVAQSLIRCRQLCVGDWLLWRDAGAYTMPLDAEHAVPPVYYFAGSDKWERIIGIHNKATSAYANGGANNGSDAMETASDGASDVESLDDDDEDMTECFDRVFYYSQ

Organism: NCBI:txid51022

Radius of gyration: 23.36 Å; chains: 1; bounding box: 65×33×63 Å

Foldseek 3Di:
DPFQQQDKDKWFFADKDKDQQCVLVVDPPRRDIEMETETAAWCLAQLVVVVVVDAWDKDWPDADPPADWHWYWYAYDVPDQPRTSHSIDIGHDDDGGTMIITGSSGPSRHRPDPPDDGPDDDDDDDPVRVCVVVVVVVVVVVVCVVVPPDDDDDDDDDDDDDDDDDDDDDDDDDDPPVPVVVNPPPPD

Secondary structure (DSSP, 8-state):
-TTGGG--EEEEEEEEEEEETHHHH--TT--SEEEEEEES--TTTGGGGGGGT----EEESS--TTPPEEEEEEE-TT--TT-EEEEEEEEEPP-TT-EEEETTTTSS-S--SSSSPPPP------HHHHHHHHHHHHHHHHHHHHH-SS-------------------------TTSSTTTTTSS--